Protein AF-A0A160TZS9-F1 (afdb_monomer)

Structure (mmCIF, N/CA/C/O backbone):
data_AF-A0A160TZS9-F1
#
_entry.id   AF-A0A160TZS9-F1
#
loop_
_atom_site.group_PDB
_atom_site.id
_atom_site.type_symbol
_atom_site.label_atom_id
_atom_site.label_alt_id
_atom_site.label_comp_id
_atom_site.label_asym_id
_atom_site.label_entity_id
_atom_site.label_seq_id
_atom_site.pdbx_PDB_ins_code
_atom_site.Cartn_x
_atom_site.Cartn_y
_atom_site.Cartn_z
_atom_site.occupancy
_atom_site.B_iso_or_equiv
_atom_site.auth_seq_id
_atom_site.auth_comp_id
_atom_site.auth_asym_id
_atom_site.auth_atom_id
_atom_site.pdbx_PDB_model_num
ATOM 1 N N . MET A 1 1 ? -88.302 44.003 9.207 1.00 36.09 1 MET A N 1
ATOM 2 C CA . MET A 1 1 ? -87.782 44.528 10.486 1.00 36.09 1 MET A CA 1
ATOM 3 C C . MET A 1 1 ? -87.014 43.386 11.126 1.00 36.09 1 MET A C 1
ATOM 5 O O . MET A 1 1 ? -87.435 42.251 10.967 1.00 36.09 1 MET A O 1
ATOM 9 N N . ILE A 1 2 ? -85.833 43.692 11.641 1.00 38.28 2 ILE A N 1
ATOM 10 C CA . ILE A 1 2 ? -84.688 42.802 11.880 1.00 38.28 2 ILE A CA 1
ATOM 11 C C . ILE A 1 2 ? -84.981 41.724 12.933 1.00 38.28 2 ILE A C 1
ATOM 13 O O . ILE A 1 2 ? -85.534 42.065 13.969 1.00 38.28 2 ILE A O 1
ATOM 17 N N . GLU A 1 3 ? -84.493 40.496 12.722 1.00 32.91 3 GLU A N 1
ATOM 18 C CA . GLU A 1 3 ? -83.822 39.747 13.794 1.00 32.91 3 GLU A CA 1
ATOM 19 C C . GLU A 1 3 ? -82.811 38.732 13.233 1.00 32.91 3 GLU A C 1
ATOM 21 O O . GLU A 1 3 ? -83.132 37.884 12.401 1.00 32.91 3 GLU A O 1
ATOM 26 N N . LEU A 1 4 ? -81.558 38.900 13.669 1.00 41.53 4 LEU A N 1
ATOM 27 C CA . LEU A 1 4 ? -80.448 37.963 13.540 1.00 41.53 4 LEU A CA 1
ATOM 28 C C . LEU A 1 4 ? -80.660 36.801 14.516 1.00 41.53 4 LEU A C 1
ATOM 30 O O . LEU A 1 4 ? -80.835 37.062 15.701 1.00 41.53 4 LEU A O 1
ATOM 34 N N . VAL A 1 5 ? -80.438 35.562 14.075 1.00 39.31 5 VAL A N 1
ATOM 35 C CA . VAL A 1 5 ? -79.895 34.502 14.941 1.00 39.31 5 VAL A CA 1
ATOM 36 C C . VAL A 1 5 ? -78.884 33.688 14.129 1.00 39.31 5 VAL A C 1
ATOM 38 O O . VAL A 1 5 ? -79.208 33.142 13.078 1.00 39.31 5 VAL A O 1
ATOM 41 N N . LEU A 1 6 ? -77.639 33.678 14.615 1.00 43.59 6 LEU A N 1
ATOM 42 C CA . LEU A 1 6 ? -76.520 32.863 14.142 1.00 43.59 6 LEU A CA 1
ATOM 43 C C . LEU A 1 6 ? -76.826 31.367 14.291 1.00 43.59 6 LEU A C 1
ATOM 45 O O . LEU A 1 6 ? -77.315 30.981 15.346 1.00 43.59 6 LEU A O 1
ATOM 49 N N . LEU A 1 7 ? -76.382 30.526 13.349 1.00 35.16 7 LEU A N 1
ATOM 50 C CA . LEU A 1 7 ? -75.798 29.224 13.694 1.00 35.16 7 LEU A CA 1
ATOM 51 C C . LEU A 1 7 ? -74.937 28.642 12.555 1.00 35.16 7 LEU A C 1
ATOM 53 O O . LEU A 1 7 ? -75.278 28.756 11.381 1.00 35.16 7 LEU A O 1
ATOM 57 N N . ASP A 1 8 ? -73.856 27.982 12.977 1.00 39.00 8 ASP A N 1
ATOM 58 C CA . ASP A 1 8 ? -73.033 26.995 12.266 1.00 39.00 8 ASP A CA 1
ATOM 59 C C . ASP A 1 8 ? -72.064 27.458 11.162 1.00 39.00 8 ASP A C 1
ATOM 61 O O . ASP A 1 8 ? -72.250 27.254 9.963 1.00 39.00 8 ASP A O 1
ATOM 65 N N . GLN A 1 9 ? -70.914 27.974 11.603 1.00 40.41 9 GLN A N 1
ATOM 66 C CA . GLN A 1 9 ? -69.647 27.745 10.905 1.00 40.41 9 GLN A CA 1
ATOM 67 C C . GLN A 1 9 ? -68.861 26.705 11.709 1.00 40.41 9 GLN A C 1
ATOM 69 O O . GLN A 1 9 ? -68.383 26.982 12.810 1.00 40.41 9 GLN A O 1
ATOM 74 N N . ALA A 1 10 ? -68.783 25.495 11.159 1.00 42.97 10 ALA A N 1
ATOM 75 C CA . ALA A 1 10 ? -68.009 24.389 11.695 1.00 42.97 10 ALA A CA 1
ATOM 76 C C . ALA A 1 10 ? -66.538 24.796 11.868 1.00 42.97 10 ALA A C 1
ATOM 78 O O . ALA A 1 10 ? -65.864 25.170 10.908 1.00 42.97 10 ALA A O 1
ATOM 79 N N . ILE A 1 11 ? -66.036 24.696 13.097 1.00 42.41 11 ILE A N 1
ATOM 80 C CA . ILE A 1 11 ? -64.602 24.749 13.378 1.00 42.41 11 ILE A CA 1
ATOM 81 C C . ILE A 1 11 ? -64.010 23.448 12.811 1.00 42.41 11 ILE A C 1
ATOM 83 O O . ILE A 1 11 ? -64.444 22.372 13.235 1.00 42.41 11 ILE A O 1
ATOM 87 N N . PRO A 1 12 ? -63.061 23.486 11.858 1.00 45.19 12 PRO A N 1
ATOM 88 C CA . PRO A 1 12 ? -62.395 22.273 11.410 1.00 45.19 12 PRO A CA 1
ATOM 89 C C . PRO A 1 12 ? -61.665 21.653 12.604 1.00 45.19 12 PRO A C 1
ATOM 91 O O . PRO A 1 12 ? -60.887 22.323 13.285 1.00 45.19 12 PRO A O 1
ATOM 94 N N . ALA A 1 13 ? -61.958 20.381 12.877 1.00 47.94 13 ALA A N 1
ATOM 95 C CA . ALA A 1 13 ? -61.278 19.614 13.908 1.00 47.94 13 ALA A CA 1
ATOM 96 C C . ALA A 1 13 ? -59.763 19.716 13.689 1.00 47.94 13 ALA A C 1
ATOM 98 O O . ALA A 1 13 ? -59.270 19.409 12.601 1.00 47.94 13 ALA A O 1
ATOM 99 N N . MET A 1 14 ? -59.030 20.165 14.711 1.00 39.19 14 MET A N 1
ATOM 100 C CA . MET A 1 14 ? -57.573 20.098 14.671 1.00 39.19 14 MET A CA 1
ATOM 101 C C . MET A 1 14 ? -57.164 18.635 14.451 1.00 39.19 14 MET A C 1
ATOM 103 O O . MET A 1 14 ? -57.751 17.754 15.090 1.00 39.19 14 MET A O 1
ATOM 107 N N . PRO A 1 15 ? -56.194 18.349 13.565 1.00 48.69 15 PRO A N 1
ATOM 108 C CA . PRO A 1 15 ? -55.685 16.995 13.423 1.00 48.69 15 PRO A CA 1
ATOM 109 C C . PRO A 1 15 ? -55.193 16.519 14.792 1.00 48.69 15 PRO A C 1
ATOM 111 O O . PRO A 1 15 ? -54.457 17.229 15.479 1.00 48.69 15 PRO A O 1
ATOM 114 N N . SER A 1 16 ? -55.654 15.336 15.205 1.00 44.31 16 SER A N 1
ATOM 115 C CA . SER A 1 16 ? -55.152 14.678 16.411 1.00 44.31 16 SER A CA 1
ATOM 116 C C . SER A 1 16 ? -53.624 14.594 16.319 1.00 44.31 16 SER A C 1
ATOM 118 O O . SER A 1 16 ? -53.123 14.289 15.231 1.00 44.31 16 SER A O 1
ATOM 120 N N . PRO A 1 17 ? -52.873 14.876 17.401 1.00 45.34 17 PRO A N 1
ATOM 121 C CA . PRO A 1 17 ? -51.427 14.735 17.372 1.00 45.34 17 PRO A CA 1
ATOM 122 C C . PRO A 1 17 ? -51.119 13.299 16.958 1.00 45.34 17 PRO A C 1
ATOM 124 O O . PRO A 1 17 ? -51.686 12.362 17.522 1.00 45.34 17 PRO A O 1
ATOM 127 N N . VAL A 1 18 ? -50.281 13.140 15.931 1.00 45.91 18 VAL A N 1
ATOM 128 C CA . VAL A 1 18 ? -49.762 11.838 15.515 1.00 45.91 18 VAL A CA 1
ATOM 129 C C . VAL A 1 18 ? -49.161 11.209 16.766 1.00 45.91 18 VAL A C 1
ATOM 131 O O . VAL A 1 18 ? -48.114 11.640 17.243 1.00 45.91 18 VAL A O 1
ATOM 134 N N . GLN A 1 19 ? -49.873 10.247 17.352 1.00 48.66 19 GLN A N 1
ATOM 135 C CA . GLN A 1 19 ? -49.327 9.370 18.372 1.00 48.66 19 GLN A CA 1
ATOM 136 C C . GLN A 1 19 ? -48.315 8.502 17.643 1.00 48.66 19 GLN A C 1
ATOM 138 O O . GLN A 1 19 ? -48.644 7.434 17.131 1.00 48.66 19 GLN A O 1
ATOM 143 N N . THR A 1 20 ? -47.096 9.013 17.509 1.00 56.66 20 THR A N 1
ATOM 144 C CA . THR A 1 20 ? -45.960 8.193 17.132 1.00 56.66 20 THR A CA 1
ATOM 145 C C . THR A 1 20 ? -45.845 7.139 18.222 1.00 56.66 20 THR A C 1
ATOM 147 O O . THR A 1 20 ? -45.479 7.447 19.354 1.00 56.66 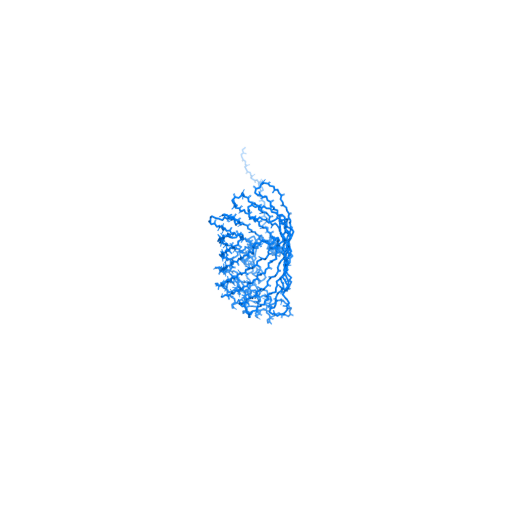20 THR A O 1
ATOM 150 N N . ASP A 1 21 ? -46.254 5.912 17.911 1.00 76.56 21 ASP A N 1
ATOM 151 C CA . ASP A 1 21 ? -46.074 4.779 18.808 1.00 76.56 21 ASP A CA 1
ATOM 152 C C . ASP A 1 21 ? -44.583 4.703 19.168 1.00 76.56 21 ASP A C 1
ATOM 154 O O . ASP A 1 21 ? -43.732 4.638 18.282 1.00 76.56 21 ASP A O 1
ATOM 158 N N . LEU A 1 22 ? -44.253 4.754 20.460 1.00 70.69 22 LEU A N 1
ATOM 159 C CA . LEU A 1 22 ? -42.866 4.743 20.935 1.00 70.69 22 LEU A CA 1
ATOM 160 C C . LEU A 1 22 ? -42.121 3.495 20.434 1.00 70.69 22 LEU A C 1
ATOM 162 O O . LEU A 1 22 ? -40.944 3.575 20.091 1.00 70.69 22 LEU A O 1
ATOM 166 N N . ARG A 1 23 ? -42.819 2.357 20.287 1.00 70.00 23 ARG A N 1
ATOM 167 C CA . ARG A 1 23 ? -42.238 1.149 19.676 1.00 70.00 23 ARG A CA 1
ATOM 168 C C . ARG A 1 23 ? -41.936 1.342 18.192 1.00 70.00 23 ARG A C 1
ATOM 170 O O . ARG A 1 23 ? -40.907 0.876 17.709 1.00 70.00 23 ARG A O 1
ATOM 177 N N . SER A 1 24 ? -42.810 2.050 17.480 1.00 83.06 24 SER A N 1
ATOM 178 C CA . SER A 1 24 ? -42.594 2.424 16.080 1.00 83.06 24 SER A CA 1
ATOM 179 C C . SER A 1 24 ? -41.421 3.396 15.934 1.00 83.06 24 SER A C 1
ATOM 181 O O . SER A 1 24 ? -40.660 3.278 14.978 1.00 83.06 24 SER A O 1
ATOM 183 N N . LEU A 1 25 ? -41.245 4.333 16.870 1.00 91.12 25 LEU A N 1
ATOM 184 C CA . LEU A 1 25 ? -40.141 5.295 16.837 1.00 91.12 25 LEU A CA 1
ATOM 185 C C . LEU A 1 25 ? -38.786 4.624 17.099 1.00 91.12 25 LEU A C 1
ATOM 187 O O . LEU A 1 25 ? -37.824 4.913 16.394 1.00 91.12 25 LEU A O 1
ATOM 191 N N . TYR A 1 26 ? -38.722 3.679 18.042 1.00 93.81 26 TYR A N 1
ATOM 192 C CA . TYR A 1 26 ? -37.507 2.897 18.295 1.00 93.81 26 TYR A CA 1
ATOM 193 C C . TYR A 1 26 ? -37.077 2.099 17.060 1.00 93.81 26 TYR A C 1
ATOM 195 O O . TYR A 1 26 ? -35.921 2.167 16.645 1.00 93.81 26 TYR A O 1
ATOM 203 N N . ALA A 1 27 ? -38.016 1.392 16.419 1.00 93.94 27 ALA A N 1
ATOM 204 C CA . ALA A 1 27 ? -37.728 0.631 15.205 1.00 93.94 27 ALA A CA 1
ATOM 205 C C . ALA A 1 27 ? -37.213 1.528 14.062 1.00 93.94 27 ALA A C 1
ATOM 207 O O . ALA A 1 27 ? -36.235 1.175 13.404 1.00 93.94 27 ALA A O 1
ATOM 208 N N . GLN A 1 28 ? -37.820 2.705 13.870 1.00 93.38 28 GLN A N 1
ATOM 209 C CA . GLN A 1 28 ? -37.373 3.691 12.877 1.00 93.38 28 GLN A CA 1
ATOM 210 C C . GLN A 1 28 ? -35.978 4.244 13.193 1.00 93.38 28 GLN A C 1
ATOM 212 O O . GLN A 1 28 ? -35.153 4.353 12.288 1.00 93.38 28 GLN A O 1
ATOM 217 N N . GLY A 1 29 ? -35.680 4.534 14.465 1.00 96.00 29 GLY A N 1
ATOM 218 C CA . GLY A 1 29 ? -34.352 4.985 14.891 1.00 96.00 29 GLY A CA 1
ATOM 219 C C . GLY A 1 29 ? -33.274 3.940 14.606 1.00 96.00 29 GLY A C 1
ATOM 220 O O . GLY A 1 29 ? -32.208 4.255 14.073 1.00 96.00 29 GLY A O 1
ATOM 221 N N . VAL A 1 30 ? -33.572 2.668 14.881 1.00 94.75 30 VAL A N 1
ATOM 222 C CA . VAL A 1 30 ? -32.676 1.548 14.564 1.00 94.75 30 VAL A CA 1
ATOM 223 C C . VAL A 1 30 ? -32.471 1.419 13.051 1.00 94.75 30 VAL A C 1
ATOM 225 O O . VAL A 1 30 ? -31.331 1.293 12.599 1.00 94.75 30 VAL A O 1
ATOM 228 N N . GLU A 1 31 ? -33.536 1.504 12.252 1.00 93.81 31 GLU A N 1
ATOM 229 C CA . GLU A 1 31 ? -33.454 1.464 10.788 1.00 93.81 31 GLU A CA 1
ATOM 230 C C . GLU A 1 31 ? -32.620 2.625 10.225 1.00 93.81 31 GLU A C 1
ATOM 232 O O . GLU A 1 31 ? -31.725 2.409 9.405 1.00 93.81 31 GLU A O 1
ATOM 237 N N . ALA A 1 32 ? -32.857 3.850 10.699 1.00 94.25 32 ALA A N 1
ATOM 238 C CA . ALA A 1 32 ? -32.097 5.031 10.306 1.00 94.25 32 ALA A CA 1
ATOM 239 C C . ALA A 1 32 ? -30.606 4.888 10.653 1.00 94.25 32 ALA A C 1
ATOM 241 O O . ALA A 1 32 ? -29.751 5.186 9.812 1.00 94.25 32 ALA A O 1
ATOM 242 N N . ARG A 1 33 ? -30.284 4.341 11.836 1.00 95.94 33 ARG A N 1
ATOM 243 C CA . ARG A 1 33 ? -28.904 4.046 12.250 1.00 95.94 33 ARG A CA 1
ATOM 244 C C . ARG A 1 33 ? -28.242 3.042 11.308 1.00 95.94 33 ARG A C 1
ATOM 246 O O . ARG A 1 33 ? -27.115 3.274 10.874 1.00 95.94 33 ARG A O 1
ATOM 253 N N . PHE A 1 34 ? -28.921 1.947 10.964 1.00 91.12 34 PHE A N 1
ATOM 254 C CA . PHE A 1 34 ? -28.388 0.954 10.022 1.00 91.12 34 PHE A CA 1
ATOM 255 C C . PHE A 1 34 ? -28.254 1.490 8.594 1.00 91.12 34 PHE A C 1
ATOM 257 O O . PHE A 1 34 ? -27.350 1.079 7.871 1.00 91.12 34 PHE A O 1
ATOM 264 N N . ALA A 1 35 ? -29.093 2.447 8.205 1.00 90.00 35 ALA A N 1
ATOM 265 C CA . ALA A 1 35 ? -28.996 3.137 6.925 1.00 90.00 35 ALA A CA 1
ATOM 266 C C . ALA A 1 35 ? -27.955 4.278 6.903 1.00 90.00 35 ALA A C 1
ATOM 268 O O . ALA A 1 35 ? -27.862 4.996 5.907 1.00 90.00 35 ALA A O 1
ATOM 269 N N . GLY A 1 36 ? -27.187 4.471 7.983 1.00 88.94 36 GLY A N 1
ATOM 270 C CA . GLY A 1 36 ? -26.135 5.488 8.079 1.00 88.94 36 GLY A CA 1
ATOM 271 C C . GLY A 1 36 ? -26.637 6.920 8.285 1.00 88.94 36 GLY A C 1
ATOM 272 O O . GLY A 1 36 ? -25.850 7.863 8.214 1.00 88.94 36 GLY A O 1
ATOM 273 N N . ARG A 1 37 ? -27.935 7.111 8.547 1.00 94.62 37 ARG A N 1
ATOM 274 C CA . ARG A 1 37 ? -28.541 8.419 8.836 1.00 94.62 37 ARG A CA 1
ATOM 275 C C . ARG A 1 37 ? -28.441 8.712 10.333 1.00 94.62 37 ARG A C 1
ATOM 277 O O . ARG A 1 37 ? -29.433 8.697 11.054 1.00 94.62 37 ARG A O 1
ATOM 284 N N . PHE A 1 38 ? -27.213 8.913 10.808 1.00 93.31 38 PHE A N 1
ATOM 285 C CA . PHE A 1 38 ? -26.912 8.942 12.243 1.00 93.31 38 PHE A CA 1
ATOM 286 C C . PHE A 1 38 ? -27.513 10.140 12.987 1.00 93.31 38 PHE A C 1
ATOM 288 O O . PHE A 1 38 ? -27.986 9.952 14.101 1.00 93.31 38 PHE A O 1
ATOM 295 N N . ASP A 1 39 ? -27.553 11.333 12.386 1.00 96.94 39 ASP A N 1
ATOM 296 C CA . ASP A 1 39 ? -28.190 12.507 13.009 1.00 96.94 39 ASP A CA 1
ATOM 297 C C . ASP A 1 39 ? -29.709 12.326 13.171 1.00 96.94 39 ASP A C 1
ATOM 299 O O . ASP A 1 39 ? -30.273 12.654 14.212 1.00 96.94 39 ASP A O 1
ATOM 303 N N . GLU A 1 40 ? -30.374 11.754 12.160 1.00 95.00 40 GLU A N 1
ATOM 304 C CA . GLU A 1 40 ? -31.809 11.444 12.210 1.00 95.00 40 GLU A CA 1
ATOM 305 C C . GLU A 1 40 ? -32.101 10.395 13.290 1.00 95.00 40 GLU A C 1
ATOM 307 O O . GLU A 1 40 ? -32.980 10.590 14.128 1.00 95.00 40 GLU A O 1
ATOM 312 N N . ALA A 1 41 ? -31.325 9.308 13.298 1.00 96.62 41 ALA A N 1
ATOM 313 C CA . ALA A 1 41 ? -31.448 8.249 14.290 1.00 96.62 41 ALA A CA 1
ATOM 314 C C . ALA A 1 41 ? -31.227 8.775 15.715 1.00 96.62 41 ALA A C 1
ATOM 316 O O . ALA A 1 41 ? -31.999 8.450 16.615 1.00 96.62 41 ALA A O 1
ATOM 317 N N . LEU A 1 42 ? -30.210 9.620 15.914 1.00 97.56 42 LEU A N 1
ATOM 318 C CA . LEU A 1 42 ? -29.924 10.231 17.207 1.00 97.56 42 LEU A CA 1
ATOM 319 C C . LEU A 1 42 ? -31.115 11.055 17.708 1.00 97.56 42 LEU A C 1
ATOM 321 O O . LEU A 1 42 ? -31.549 10.840 18.836 1.00 97.56 42 LEU A O 1
ATOM 325 N N . GLY A 1 43 ? -31.709 11.902 16.860 1.00 96.25 43 GLY A N 1
ATOM 326 C CA . GLY A 1 43 ? -32.893 12.683 17.233 1.00 96.25 43 GLY A CA 1
ATOM 327 C C . GLY A 1 43 ? -34.102 11.816 17.616 1.00 96.25 43 GLY A C 1
ATOM 328 O O . GLY A 1 43 ? -34.868 12.172 18.513 1.00 96.25 43 GLY A O 1
ATOM 329 N N . MET A 1 44 ? -34.265 10.646 16.987 1.00 96.62 44 MET A N 1
ATOM 330 C CA . MET A 1 44 ? -35.310 9.683 17.361 1.00 96.62 44 MET A CA 1
ATOM 331 C C . MET A 1 44 ? -35.046 9.052 18.736 1.00 96.62 44 MET A C 1
ATOM 333 O O . MET A 1 44 ? -35.969 8.967 19.549 1.00 96.62 44 MET A O 1
ATOM 337 N N . PHE A 1 45 ? -33.805 8.646 19.026 1.00 97.06 45 PHE A N 1
ATOM 338 C CA . PHE A 1 45 ? -33.445 8.098 20.339 1.00 97.06 45 PHE A CA 1
ATOM 339 C C . PHE A 1 45 ? -33.507 9.156 21.450 1.00 97.06 45 PHE A C 1
ATOM 341 O O . PHE A 1 45 ? -33.985 8.857 22.540 1.00 97.06 45 PHE A O 1
ATOM 348 N N . GLU A 1 46 ? -33.130 10.406 21.176 1.00 96.44 46 GLU A N 1
ATOM 349 C CA . GLU A 1 46 ? -33.293 11.526 22.114 1.00 96.44 46 GLU A CA 1
ATOM 350 C C . GLU A 1 46 ? -34.773 11.773 22.455 1.00 96.44 46 GLU A C 1
ATOM 352 O O . GLU A 1 46 ? -35.118 11.978 23.620 1.00 96.44 46 GLU A O 1
ATOM 357 N N . ALA A 1 47 ? -35.677 11.686 21.471 1.00 94.56 47 ALA A N 1
ATOM 358 C CA . ALA A 1 47 ? -37.118 11.805 21.706 1.00 94.56 47 ALA A CA 1
ATOM 359 C C . ALA A 1 47 ? -37.683 10.654 22.565 1.00 94.56 47 ALA A C 1
ATOM 361 O O . ALA A 1 47 ? -38.569 10.870 23.400 1.00 94.56 47 ALA A O 1
ATOM 362 N N . LEU A 1 48 ? -37.155 9.436 22.397 1.00 94.38 48 LEU A N 1
ATOM 363 C CA . LEU A 1 48 ? -37.497 8.292 23.248 1.00 94.38 48 LEU A CA 1
ATOM 364 C C . LEU A 1 48 ? -37.007 8.498 24.682 1.00 94.38 48 LEU A C 1
ATOM 366 O O . LEU A 1 48 ? -37.793 8.345 25.617 1.00 94.38 48 LEU A O 1
ATOM 370 N N . LEU A 1 49 ? -35.758 8.935 24.854 1.00 94.94 49 LEU A N 1
ATOM 371 C CA . LEU A 1 49 ? -35.161 9.215 26.162 1.00 94.94 49 LEU A CA 1
ATOM 372 C C . LEU A 1 49 ? -35.836 10.391 26.881 1.00 94.94 49 LEU A C 1
ATOM 374 O O . LEU A 1 49 ? -35.917 10.394 28.106 1.00 94.94 49 LEU A O 1
ATOM 378 N N . ALA A 1 50 ? -36.396 11.359 26.150 1.00 94.06 50 ALA A N 1
ATOM 379 C CA . ALA A 1 50 ? -37.215 12.420 26.738 1.00 94.06 50 ALA A CA 1
ATOM 380 C C . ALA A 1 50 ? -38.522 11.889 27.357 1.00 94.06 50 ALA A C 1
ATOM 382 O O . ALA A 1 50 ? -39.061 12.496 28.283 1.00 94.06 50 ALA A O 1
ATOM 383 N N . THR A 1 51 ? -39.032 10.760 26.854 1.00 92.94 51 THR A N 1
ATOM 384 C CA . THR A 1 51 ? -40.254 10.118 27.361 1.00 92.94 51 THR A CA 1
ATOM 385 C C . THR A 1 51 ? -39.946 9.081 28.440 1.00 92.94 51 THR A C 1
ATOM 387 O O . THR A 1 51 ? -40.667 8.992 29.432 1.00 92.94 51 THR A O 1
ATOM 390 N N . ASN A 1 52 ? -38.873 8.308 28.261 1.00 90.12 52 ASN A N 1
ATOM 391 C CA . ASN A 1 52 ? -38.369 7.351 29.237 1.00 90.12 52 ASN A CA 1
ATOM 392 C C . ASN A 1 52 ? -36.843 7.487 29.384 1.00 90.12 52 ASN A C 1
ATOM 394 O O . ASN A 1 52 ? -36.100 6.830 28.652 1.00 90.12 52 ASN A O 1
ATOM 398 N N . PRO A 1 53 ? -36.365 8.302 30.340 1.00 92.69 53 PRO A N 1
ATOM 399 C CA . PRO A 1 53 ? -34.935 8.496 30.551 1.00 92.69 53 PRO A CA 1
ATOM 400 C C . PRO A 1 53 ? -34.196 7.215 30.948 1.00 92.69 53 PRO A C 1
ATOM 402 O O . PRO A 1 53 ? -33.019 7.081 30.662 1.00 92.69 53 PRO A O 1
ATOM 405 N N . GLU A 1 54 ? -34.843 6.234 31.567 1.00 90.50 54 GLU A N 1
ATOM 406 C CA . GLU A 1 54 ? -34.150 5.032 32.058 1.00 90.50 54 GLU A CA 1
ATOM 407 C C . GLU A 1 54 ? -34.071 3.909 31.000 1.00 90.50 54 GLU A C 1
ATOM 409 O O . GLU A 1 54 ? -33.731 2.772 31.319 1.00 90.50 54 GLU A O 1
ATOM 414 N N . ASP A 1 55 ? -34.418 4.192 29.737 1.00 94.12 55 ASP A N 1
ATOM 415 C CA . ASP A 1 55 ? -34.350 3.212 28.648 1.00 94.12 55 ASP A CA 1
ATOM 416 C C . ASP A 1 55 ? -32.906 2.988 28.165 1.00 94.12 55 ASP A C 1
ATOM 418 O O . ASP A 1 55 ? -32.389 3.703 27.298 1.00 94.12 55 ASP A O 1
ATOM 422 N N . VAL A 1 56 ? -32.268 1.959 28.722 1.00 95.56 56 VAL A N 1
ATOM 423 C CA . VAL A 1 56 ? -30.886 1.565 28.411 1.00 95.56 56 VAL A CA 1
ATOM 424 C C . VAL A 1 56 ? -30.670 1.191 26.940 1.00 95.56 56 VAL A C 1
ATOM 426 O O . VAL A 1 56 ? -29.602 1.483 26.400 1.00 95.56 56 VAL A O 1
ATOM 429 N N . ASP A 1 57 ? -31.670 0.625 26.255 1.00 94.81 57 ASP A N 1
ATOM 430 C CA . ASP A 1 57 ? -31.546 0.219 24.849 1.00 94.81 57 ASP A CA 1
ATOM 431 C C . ASP A 1 57 ? -31.530 1.450 23.932 1.00 94.81 57 ASP A C 1
ATOM 433 O O . ASP A 1 57 ? -30.681 1.576 23.039 1.00 94.81 57 ASP A O 1
ATOM 437 N N . SER A 1 58 ? -32.441 2.401 24.168 1.00 95.81 58 SER A N 1
ATOM 438 C CA . SER A 1 58 ? -32.454 3.682 23.449 1.00 95.81 58 SER A CA 1
ATOM 439 C C . SER A 1 58 ? -31.166 4.468 23.697 1.00 95.81 58 SER A C 1
ATOM 441 O O . SER A 1 58 ? -30.601 5.044 22.764 1.00 95.81 58 SER A O 1
ATOM 443 N N . ARG A 1 59 ? -30.650 4.430 24.929 1.00 97.50 59 ARG A N 1
ATOM 444 C CA . ARG A 1 59 ? -29.412 5.111 25.315 1.00 97.50 59 ARG A CA 1
ATOM 445 C C . ARG A 1 59 ? -28.166 4.504 24.670 1.00 97.50 59 ARG A C 1
ATOM 447 O O . ARG A 1 59 ? -27.353 5.242 24.111 1.00 97.50 59 ARG A O 1
ATOM 454 N N . LEU A 1 60 ? -28.050 3.171 24.642 1.00 97.25 60 LEU A N 1
ATOM 455 C CA . LEU A 1 60 ? -26.994 2.485 23.890 1.00 97.25 60 LEU A CA 1
ATOM 456 C C . LEU A 1 60 ? -27.038 2.898 22.413 1.00 97.25 60 LEU A C 1
ATOM 458 O O . LEU A 1 60 ? -26.013 3.254 21.831 1.00 97.25 60 LEU A O 1
ATOM 462 N N . ASN A 1 61 ? -28.216 2.862 21.786 1.00 97.06 61 ASN A N 1
ATOM 463 C CA . ASN A 1 61 ? -28.334 3.202 20.371 1.00 97.06 61 ASN A CA 1
ATOM 464 C C . ASN A 1 61 ? -28.012 4.681 20.082 1.00 97.06 61 ASN A C 1
ATOM 466 O O . ASN A 1 61 ? -27.377 4.959 19.058 1.00 97.06 61 ASN A O 1
ATOM 470 N N . ALA A 1 62 ? -28.371 5.609 20.977 1.00 97.62 62 ALA A N 1
ATOM 471 C CA . ALA A 1 62 ? -27.950 7.009 20.903 1.00 97.62 62 ALA A CA 1
ATOM 472 C C . ALA A 1 62 ? -26.418 7.128 20.949 1.00 97.62 62 ALA A C 1
ATOM 474 O O . ALA A 1 62 ? -25.817 7.743 20.064 1.00 97.62 62 ALA A O 1
ATOM 475 N N . ALA A 1 63 ? -25.764 6.445 21.895 1.00 97.62 63 ALA A N 1
ATOM 476 C CA . ALA A 1 63 ? -24.308 6.418 21.987 1.00 97.62 63 ALA A CA 1
ATOM 477 C C . ALA A 1 63 ? -23.642 5.838 20.728 1.00 97.62 63 ALA A C 1
ATOM 479 O O . ALA A 1 63 ? -22.643 6.369 20.243 1.00 97.62 63 ALA A O 1
ATOM 480 N N . LEU A 1 64 ? -24.206 4.780 20.136 1.00 96.06 64 LEU A N 1
ATOM 481 C CA . LEU A 1 64 ? -23.705 4.221 18.877 1.00 96.06 64 LEU A CA 1
ATOM 482 C C . LEU A 1 64 ? -23.797 5.222 17.713 1.00 96.06 64 LEU A C 1
ATOM 484 O O . LEU A 1 64 ? -22.887 5.243 16.879 1.00 96.06 64 LEU A O 1
ATOM 488 N N . CYS A 1 65 ? -24.846 6.052 17.666 1.00 96.38 65 CYS A N 1
ATOM 489 C CA . CYS A 1 65 ? -24.962 7.147 16.696 1.00 96.38 65 CYS A CA 1
ATOM 490 C C . CYS A 1 65 ? -23.915 8.237 16.962 1.00 96.38 65 CYS A C 1
ATOM 492 O O . CYS A 1 65 ? -23.220 8.648 16.036 1.00 96.38 65 CYS A O 1
ATOM 494 N N . LEU A 1 66 ? -23.731 8.642 18.222 1.00 97.44 66 LEU A N 1
ATOM 495 C CA . LEU A 1 66 ? -22.721 9.628 18.626 1.00 97.44 66 LEU A CA 1
ATOM 496 C C . LEU A 1 66 ? -21.295 9.184 18.260 1.00 97.44 66 LEU A C 1
ATOM 498 O O . LEU A 1 66 ? -20.509 9.990 17.765 1.00 97.44 66 LEU A O 1
ATOM 502 N N . ILE A 1 67 ? -20.974 7.892 18.404 1.00 93.56 67 ILE A N 1
ATOM 503 C CA . ILE A 1 67 ? -19.688 7.334 17.954 1.00 93.56 67 ILE A CA 1
ATOM 504 C C . ILE A 1 67 ? -19.511 7.491 16.441 1.00 93.56 67 ILE A C 1
ATOM 506 O O . ILE A 1 67 ? -18.431 7.871 15.988 1.00 93.56 67 ILE A O 1
ATOM 510 N N . ALA A 1 68 ? -20.550 7.194 15.656 1.00 91.38 68 ALA A N 1
ATOM 511 C CA . ALA A 1 68 ? -20.504 7.320 14.200 1.00 91.38 68 ALA A CA 1
ATOM 512 C C . ALA A 1 68 ? -20.365 8.783 13.737 1.00 91.38 68 ALA A C 1
ATOM 514 O O . ALA A 1 68 ? -19.773 9.040 12.692 1.00 91.38 68 ALA A O 1
ATOM 515 N N . LEU A 1 69 ? -20.857 9.725 14.544 1.00 92.69 69 LEU A N 1
ATOM 516 C CA . LEU A 1 69 ? -20.725 11.171 14.351 1.00 92.69 69 LEU A CA 1
ATOM 517 C C . LEU A 1 69 ? -19.415 11.753 14.924 1.00 92.69 69 LEU A C 1
ATOM 519 O O . LEU A 1 69 ? -19.242 12.967 14.925 1.00 92.69 69 LEU A O 1
ATOM 523 N N . GLU A 1 70 ? -18.502 10.915 15.434 1.00 91.12 70 GLU A N 1
ATOM 524 C CA . GLU A 1 70 ? -17.254 11.314 16.113 1.00 91.12 70 GLU A CA 1
ATOM 525 C C . GLU A 1 70 ? -17.455 12.231 17.347 1.00 91.12 70 GLU A C 1
ATOM 527 O O . GLU A 1 70 ? -16.516 12.867 17.827 1.00 91.12 70 GLU A O 1
ATOM 532 N N . ARG A 1 71 ? -18.659 12.243 17.935 1.00 94.88 71 ARG A N 1
ATOM 533 C CA . ARG A 1 71 ? -19.001 12.948 19.187 1.00 94.88 71 ARG A CA 1
ATOM 534 C C . ARG A 1 71 ? -18.661 12.074 20.400 1.00 94.88 71 ARG A C 1
ATOM 536 O O . ARG A 1 71 ? -19.531 11.595 21.124 1.00 94.88 71 ARG A O 1
ATOM 543 N N . LEU A 1 72 ? -17.366 11.802 20.573 1.00 89.88 72 LEU A N 1
ATOM 544 C CA . LEU A 1 72 ? -16.868 10.736 21.455 1.00 89.88 72 LEU A CA 1
ATOM 545 C C . LEU A 1 72 ? -17.097 10.979 22.952 1.00 89.88 72 LEU A C 1
ATOM 547 O O . LEU A 1 72 ? -17.358 10.020 23.671 1.00 89.88 72 LEU A O 1
ATOM 551 N N . ASP A 1 73 ? -17.007 12.225 23.420 1.00 93.88 73 ASP A N 1
ATOM 552 C CA . ASP A 1 73 ? -17.204 12.546 24.843 1.00 93.88 73 ASP A CA 1
ATOM 553 C C . ASP A 1 73 ? -18.670 12.376 25.268 1.00 93.88 73 ASP A C 1
ATOM 555 O O . ASP A 1 73 ? -18.960 11.879 26.353 1.00 93.88 73 ASP A O 1
ATOM 559 N N . GLU A 1 74 ? -19.603 12.724 24.383 1.00 95.88 74 GLU A N 1
ATOM 560 C CA . GLU A 1 74 ? -21.035 12.523 24.616 1.00 95.88 74 GLU A CA 1
ATOM 561 C C . GLU A 1 74 ? -21.389 11.035 24.568 1.00 95.88 74 GLU A C 1
ATOM 563 O O . GLU A 1 74 ? -22.087 10.538 25.448 1.00 95.88 74 GLU A O 1
ATOM 568 N N . ALA A 1 75 ? -20.845 10.299 23.591 1.00 97.06 75 ALA A N 1
ATOM 569 C CA . ALA A 1 75 ? -21.027 8.852 23.517 1.00 97.06 75 ALA A CA 1
ATOM 570 C C . ALA A 1 75 ? -20.543 8.139 24.787 1.00 97.06 75 ALA A C 1
ATOM 572 O O . ALA A 1 75 ? -21.200 7.219 25.263 1.00 97.06 75 ALA A O 1
ATOM 573 N N . GLU A 1 76 ? -19.395 8.554 25.325 1.00 96.44 76 GLU A N 1
ATOM 574 C CA . GLU A 1 76 ? -18.858 8.021 26.574 1.00 96.44 76 GLU A CA 1
ATOM 575 C C . GLU A 1 76 ? -19.814 8.241 27.748 1.00 96.44 76 GLU A C 1
ATOM 577 O O . GLU A 1 76 ? -20.154 7.278 28.431 1.00 96.44 76 GLU A O 1
ATOM 582 N N . SER A 1 77 ? -20.306 9.470 27.928 1.00 96.50 77 SER A N 1
ATOM 583 C CA . SER A 1 77 ? -21.249 9.799 29.002 1.00 96.50 77 SER A CA 1
ATOM 584 C C . SER A 1 77 ? -22.528 8.957 28.934 1.00 96.50 77 SER A C 1
ATOM 586 O O . SER A 1 77 ? -23.031 8.514 29.968 1.00 96.50 77 SER A O 1
ATOM 588 N N . GLU A 1 78 ? -23.063 8.725 27.734 1.00 96.44 78 GLU A N 1
ATOM 589 C CA . GLU A 1 78 ? -24.264 7.904 27.552 1.00 96.44 78 GLU A CA 1
ATOM 590 C C . GLU A 1 78 ? -24.010 6.430 27.897 1.00 96.44 78 GLU A C 1
ATOM 592 O O . GLU A 1 78 ? -24.835 5.788 28.549 1.00 96.44 78 GLU A O 1
ATOM 597 N N . LEU A 1 79 ? -22.848 5.889 27.525 1.00 97.19 79 LEU A N 1
ATOM 598 C CA . LEU A 1 79 ? -22.488 4.499 27.818 1.00 97.19 79 LEU A CA 1
ATOM 599 C C . LEU A 1 79 ? -22.159 4.265 29.294 1.00 97.19 79 LEU A C 1
ATOM 601 O O . LEU A 1 79 ? -22.519 3.220 29.836 1.00 97.19 79 LEU A O 1
ATOM 605 N N . GLU A 1 80 ? -21.514 5.223 29.961 1.00 96.38 80 GLU A N 1
ATOM 606 C CA . GLU A 1 80 ? -21.299 5.173 31.411 1.00 96.38 80 GLU A CA 1
ATOM 607 C C . GLU A 1 80 ? -22.638 5.119 32.159 1.00 96.38 80 GLU A C 1
ATOM 609 O O . GLU A 1 80 ? -22.781 4.388 33.140 1.00 96.38 80 GLU A O 1
ATOM 614 N N . HIS A 1 81 ? -23.653 5.832 31.666 1.00 95.50 81 HIS A N 1
ATOM 615 C CA . HIS A 1 81 ? -24.997 5.764 32.225 1.00 95.50 81 HIS A CA 1
ATOM 616 C C . HIS A 1 81 ? -25.643 4.385 32.023 1.00 95.50 81 HIS A C 1
ATOM 618 O O . HIS A 1 81 ? -26.184 3.830 32.980 1.00 95.50 81 HIS A O 1
ATOM 624 N N . VAL A 1 82 ? -25.519 3.798 30.823 1.00 97.06 82 VAL A N 1
ATOM 625 C CA . VAL A 1 82 ? -25.997 2.429 30.551 1.00 97.06 82 VAL A CA 1
ATOM 626 C C . VAL A 1 82 ? -25.355 1.426 31.510 1.00 97.06 82 VAL A C 1
ATOM 628 O O . VAL A 1 82 ? -26.069 0.631 32.107 1.00 97.06 82 VAL A O 1
ATOM 631 N N . ILE A 1 83 ? -24.038 1.495 31.726 1.00 95.81 83 ILE A N 1
ATOM 632 C CA . ILE A 1 83 ? -23.327 0.587 32.644 1.00 95.81 83 ILE A CA 1
ATOM 633 C C . ILE A 1 83 ? -23.763 0.777 34.100 1.00 95.81 83 ILE A C 1
ATOM 635 O O . ILE A 1 83 ? -23.884 -0.197 34.839 1.00 95.81 83 ILE A O 1
ATOM 639 N N . ASN A 1 84 ? -24.025 2.014 34.525 1.00 95.94 84 ASN A N 1
ATOM 640 C CA . ASN A 1 84 ? -24.502 2.281 35.883 1.00 95.94 84 ASN A CA 1
ATOM 641 C C . ASN A 1 84 ? -25.902 1.698 36.139 1.00 95.94 84 ASN A C 1
ATOM 643 O O . ASN A 1 84 ? -26.192 1.285 37.262 1.00 95.94 84 ASN A O 1
ATOM 647 N N . GLN A 1 85 ? -26.765 1.667 35.120 1.00 95.69 85 GLN A N 1
ATOM 648 C CA . GLN A 1 85 ? -28.123 1.117 35.211 1.00 95.69 85 GLN A CA 1
ATOM 649 C C . GLN A 1 85 ? -28.172 -0.398 34.979 1.00 95.69 85 GLN A C 1
ATOM 651 O O . GLN A 1 85 ? -28.920 -1.099 35.659 1.00 95.69 85 GLN A O 1
ATOM 656 N N . ALA A 1 86 ? -27.371 -0.898 34.040 1.00 93.69 86 ALA A N 1
ATOM 657 C CA . ALA A 1 86 ? -27.299 -2.297 33.633 1.00 93.69 86 ALA A CA 1
ATOM 658 C C . ALA A 1 86 ? -25.826 -2.763 33.571 1.00 93.69 86 ALA A C 1
ATOM 660 O O . ALA A 1 86 ? -25.220 -2.793 32.495 1.00 93.69 86 ALA A O 1
ATOM 661 N N . PRO A 1 87 ? -25.224 -3.135 34.720 1.00 94.25 87 PRO A N 1
ATOM 662 C CA . PRO A 1 87 ? -23.805 -3.503 34.802 1.00 94.25 87 PRO A CA 1
ATOM 663 C C . PRO A 1 87 ? -23.423 -4.787 34.054 1.00 94.25 87 PRO A C 1
ATOM 665 O O . PRO A 1 87 ? -22.243 -5.075 33.894 1.00 94.25 87 PRO A O 1
ATOM 668 N N . ASP A 1 88 ? -24.396 -5.587 33.626 1.00 91.19 88 ASP A N 1
ATOM 669 C CA . ASP A 1 88 ? -24.217 -6.816 32.849 1.00 91.19 88 ASP A CA 1
ATOM 670 C C . ASP A 1 88 ? -24.406 -6.607 31.334 1.00 91.19 88 ASP A C 1
ATOM 672 O O . ASP A 1 88 ? -24.319 -7.555 30.552 1.00 91.19 88 ASP A O 1
ATOM 676 N N . TYR A 1 89 ? -24.622 -5.365 30.890 1.00 92.00 89 TYR A N 1
ATOM 677 C CA . TYR A 1 89 ? -24.897 -5.040 29.495 1.00 92.00 89 TYR A CA 1
ATOM 678 C C . TYR A 1 89 ? -23.609 -4.977 28.650 1.00 92.00 89 TYR A C 1
ATOM 680 O O . TYR A 1 89 ? -23.030 -3.915 28.405 1.00 92.00 89 TYR A O 1
ATOM 688 N N . VAL A 1 90 ? -23.146 -6.148 28.198 1.00 91.19 90 VAL A N 1
ATOM 689 C CA . VAL A 1 90 ? -21.864 -6.372 27.489 1.00 91.19 90 VAL A CA 1
ATOM 690 C C . VAL A 1 90 ? -21.638 -5.431 26.293 1.00 91.19 90 VAL A C 1
ATOM 692 O O . VAL A 1 90 ? -20.510 -4.979 26.054 1.00 91.19 90 VAL A O 1
ATOM 695 N N . ASP A 1 91 ? -22.694 -5.088 25.553 1.00 90.06 91 ASP A N 1
ATOM 696 C CA . ASP A 1 91 ? -22.602 -4.207 24.383 1.00 90.06 91 ASP A CA 1
ATOM 697 C C . ASP A 1 91 ? -22.138 -2.790 24.749 1.00 90.06 91 ASP A C 1
ATOM 699 O O . ASP A 1 91 ? -21.408 -2.164 23.973 1.00 90.06 91 ASP A O 1
ATOM 703 N N . ALA A 1 92 ? -22.474 -2.297 25.948 1.00 93.88 92 ALA A N 1
ATOM 704 C CA . ALA A 1 92 ? -22.021 -0.989 26.415 1.00 93.88 92 ALA A CA 1
ATOM 705 C C . ALA A 1 92 ? -20.514 -0.977 26.713 1.00 93.88 92 ALA A C 1
ATOM 707 O O . ALA A 1 92 ? -19.816 -0.047 26.306 1.00 93.88 92 ALA A O 1
ATOM 708 N N . TYR A 1 93 ? -19.987 -2.038 27.332 1.00 94.31 93 TYR A N 1
ATOM 709 C CA . TYR A 1 93 ? -18.546 -2.205 27.554 1.00 94.31 93 TYR A CA 1
ATOM 710 C C . TYR A 1 93 ? -17.781 -2.299 26.229 1.00 94.31 93 TYR A C 1
ATOM 712 O O . TYR A 1 93 ? -16.765 -1.629 26.037 1.00 94.31 93 TYR A O 1
ATOM 720 N N . THR A 1 94 ? -18.309 -3.056 25.266 1.00 91.94 94 THR A N 1
ATOM 721 C CA . THR A 1 94 ? -17.718 -3.170 23.923 1.00 91.94 94 THR A CA 1
ATOM 722 C C . THR A 1 94 ? -17.735 -1.823 23.185 1.00 91.94 94 THR A C 1
ATOM 724 O O . THR A 1 94 ? -16.757 -1.440 22.530 1.00 91.94 94 THR A O 1
ATOM 727 N N . ALA A 1 95 ? -18.819 -1.055 23.318 1.00 92.62 95 ALA A N 1
ATOM 728 C CA . ALA A 1 95 ? -18.919 0.288 22.762 1.00 92.62 95 ALA A CA 1
ATOM 729 C C . ALA A 1 95 ? -17.960 1.282 23.448 1.00 92.62 95 ALA A C 1
ATOM 731 O O . ALA A 1 95 ? -17.319 2.062 22.740 1.00 92.62 95 ALA A O 1
ATOM 732 N N . LEU A 1 96 ? -17.773 1.222 24.774 1.00 94.88 96 LEU A N 1
ATOM 733 C CA . LEU A 1 96 ? -16.799 2.058 25.493 1.00 94.88 96 LEU A CA 1
ATOM 734 C C . LEU A 1 96 ? -15.362 1.709 25.137 1.00 94.88 96 LEU A C 1
ATOM 736 O O . LEU A 1 96 ? -14.563 2.612 24.892 1.00 94.88 96 LEU A O 1
ATOM 740 N N . ALA A 1 97 ? -15.034 0.423 25.004 1.00 90.31 97 ALA A N 1
ATOM 741 C CA . ALA A 1 97 ? -13.736 0.003 24.495 1.00 90.31 97 ALA A CA 1
ATOM 742 C C . ALA A 1 97 ? -13.447 0.639 23.128 1.00 90.31 97 ALA A C 1
ATOM 744 O O . ALA A 1 97 ? -12.342 1.134 22.883 1.00 90.31 97 ALA A O 1
ATOM 745 N N . ARG A 1 98 ? -14.456 0.694 22.246 1.00 89.19 98 ARG A N 1
ATOM 746 C CA . ARG A 1 98 ? -14.367 1.375 20.948 1.00 89.19 98 ARG A CA 1
ATOM 747 C C . ARG A 1 98 ? -14.203 2.890 21.092 1.00 89.19 98 ARG A C 1
ATOM 749 O O . ARG A 1 98 ? -13.393 3.451 20.355 1.00 89.19 98 ARG A O 1
ATOM 756 N N . VAL A 1 99 ? -14.917 3.540 22.014 1.00 90.62 99 VAL A N 1
ATOM 757 C CA . VAL A 1 99 ? -14.782 4.983 22.296 1.00 90.62 99 VAL A CA 1
ATOM 758 C C . VAL A 1 99 ? -13.383 5.313 22.806 1.00 90.62 99 VAL A C 1
ATOM 760 O O . VAL A 1 99 ? -12.710 6.157 22.217 1.00 90.62 99 VAL A O 1
ATOM 763 N N . ARG A 1 100 ? -12.894 4.600 23.827 1.00 88.38 100 ARG A N 1
ATOM 764 C CA . ARG A 1 100 ? -11.545 4.771 24.389 1.00 88.38 100 ARG A CA 1
ATOM 765 C C . ARG A 1 100 ? -10.468 4.584 23.339 1.00 88.38 100 ARG A C 1
ATOM 767 O O . ARG A 1 100 ? -9.589 5.435 23.200 1.00 88.38 100 ARG A O 1
ATOM 774 N N . ARG A 1 101 ? -10.624 3.563 22.493 1.00 84.06 101 ARG A N 1
ATOM 775 C CA . ARG A 1 101 ? -9.790 3.384 21.306 1.00 84.06 101 ARG A CA 1
ATOM 776 C C . ARG A 1 101 ? -9.865 4.614 20.400 1.00 84.06 101 ARG A C 1
ATOM 778 O O . ARG A 1 101 ? -8.851 5.210 20.082 1.00 84.06 101 ARG A O 1
ATOM 785 N N . MET A 1 102 ? -11.040 5.077 19.989 1.00 81.44 102 MET A N 1
ATOM 786 C CA . MET A 1 102 ? -11.134 6.265 19.123 1.00 81.44 102 MET A CA 1
ATOM 787 C C . MET A 1 102 ? -10.540 7.539 19.758 1.00 81.44 102 MET A C 1
ATOM 789 O O . MET A 1 102 ? -10.016 8.375 19.027 1.00 81.44 102 MET A O 1
ATOM 793 N N . LYS A 1 103 ? -10.526 7.644 21.094 1.00 81.75 103 LYS A N 1
ATOM 794 C CA . LYS A 1 103 ? -9.867 8.724 21.853 1.00 81.75 103 LYS A CA 1
ATOM 795 C C . LYS A 1 103 ? -8.342 8.550 21.992 1.00 81.75 103 LYS A C 1
ATOM 797 O O . LYS A 1 103 ? -7.651 9.498 22.373 1.00 81.75 103 LYS A O 1
ATOM 802 N N . GLY A 1 104 ? -7.803 7.383 21.637 1.00 70.81 104 GLY A N 1
ATOM 803 C CA . GLY A 1 104 ? -6.384 7.033 21.763 1.00 70.81 104 GLY A CA 1
ATOM 804 C C . GLY A 1 104 ? -5.984 6.555 23.161 1.00 70.81 104 GLY A C 1
ATOM 805 O O . GLY A 1 104 ? -4.796 6.516 23.472 1.00 70.81 104 GLY A O 1
ATOM 806 N N . ASP A 1 105 ? -6.960 6.208 23.998 1.00 76.56 105 ASP A N 1
ATOM 807 C CA . ASP A 1 105 ? -6.767 5.604 25.314 1.00 76.56 105 ASP A CA 1
ATOM 808 C C . ASP A 1 105 ? -6.774 4.075 25.179 1.00 76.56 105 ASP A C 1
ATOM 810 O O . ASP A 1 105 ? -7.786 3.403 25.391 1.00 76.56 105 ASP A O 1
ATOM 814 N N . ALA A 1 106 ? -5.640 3.519 24.742 1.00 77.50 106 ALA A N 1
ATOM 815 C CA . ALA A 1 106 ? -5.492 2.077 24.550 1.00 77.50 106 ALA A CA 1
ATOM 816 C C . ALA A 1 106 ? -5.649 1.308 25.870 1.00 77.50 106 ALA A C 1
ATOM 818 O O . ALA A 1 106 ? -6.256 0.242 25.881 1.00 77.50 106 ALA A O 1
ATOM 819 N N . GLN A 1 107 ? -5.149 1.862 26.979 1.00 76.50 107 GLN A N 1
ATOM 820 C CA . GLN A 1 107 ? -5.238 1.237 28.296 1.00 76.50 107 GLN A CA 1
ATOM 821 C C . GLN A 1 107 ? -6.693 1.166 28.776 1.00 76.50 107 GLN A C 1
ATOM 823 O O . GLN A 1 107 ? -7.164 0.078 29.094 1.00 76.50 107 GLN A O 1
ATOM 828 N N . GLY A 1 108 ? -7.434 2.276 28.715 1.00 84.06 108 GLY A N 1
ATOM 829 C CA . GLY A 1 108 ? -8.866 2.276 29.021 1.00 84.06 108 GLY A CA 1
ATOM 830 C C . GLY A 1 108 ? -9.669 1.388 28.065 1.00 84.06 108 GLY A C 1
ATOM 831 O O . GLY A 1 108 ? -10.614 0.721 28.472 1.00 84.06 108 GLY A O 1
ATOM 832 N N . SER A 1 109 ? -9.268 1.302 26.790 1.00 87.56 109 SER A N 1
ATOM 833 C CA . SER A 1 109 ? -9.876 0.364 25.838 1.00 87.56 109 SER A CA 1
ATOM 834 C C . SER A 1 109 ? -9.689 -1.094 26.273 1.00 87.56 109 SER A C 1
ATOM 836 O O . SER A 1 109 ? -10.652 -1.857 26.253 1.00 87.56 109 SER A O 1
ATOM 838 N N . HIS A 1 110 ? -8.484 -1.470 26.715 1.00 85.38 110 HIS A N 1
ATOM 839 C CA . HIS A 1 110 ? -8.199 -2.802 27.250 1.00 85.38 110 HIS A CA 1
ATOM 840 C C . HIS A 1 110 ? -9.025 -3.115 28.504 1.00 85.38 110 HIS A C 1
ATOM 842 O O . HIS A 1 110 ? -9.612 -4.189 28.570 1.00 85.38 110 HIS A O 1
ATOM 848 N N . GLU A 1 111 ? -9.149 -2.168 29.436 1.00 87.69 111 GLU A N 1
ATOM 849 C CA . GLU A 1 111 ? -9.944 -2.340 30.663 1.00 87.69 111 GLU A CA 1
ATOM 850 C C . GLU A 1 111 ? -11.415 -2.663 30.364 1.00 87.69 111 GLU A C 1
ATOM 852 O O . GLU A 1 111 ? -11.986 -3.585 30.949 1.00 87.69 111 GLU A O 1
ATOM 857 N N . PHE A 1 112 ? -12.026 -1.964 29.402 1.00 93.06 112 PHE A N 1
ATOM 858 C CA . PHE A 1 112 ? -13.408 -2.247 29.009 1.00 93.06 112 PHE A CA 1
ATOM 859 C C . PHE A 1 112 ? -13.560 -3.543 28.200 1.00 93.06 112 PHE A C 1
ATOM 861 O O . PHE A 1 112 ? -14.603 -4.188 28.300 1.00 93.06 112 PHE A O 1
ATOM 868 N N . ILE A 1 113 ? -12.541 -3.965 27.439 1.00 89.38 113 ILE A N 1
ATOM 869 C CA . ILE A 1 113 ? -12.546 -5.286 26.784 1.00 89.38 113 ILE A CA 1
ATOM 870 C C . ILE A 1 113 ? -12.500 -6.404 27.832 1.00 89.38 113 ILE A C 1
ATOM 872 O O . ILE A 1 113 ? -13.267 -7.358 27.731 1.00 89.38 113 ILE A O 1
ATOM 876 N N . ASP A 1 114 ? -11.646 -6.274 28.848 1.00 89.25 114 ASP A N 1
ATOM 877 C CA . ASP A 1 114 ? -11.517 -7.258 29.928 1.00 89.25 114 ASP A CA 1
ATOM 878 C C . ASP A 1 114 ? -12.826 -7.374 30.735 1.00 89.25 114 ASP A C 1
ATOM 880 O O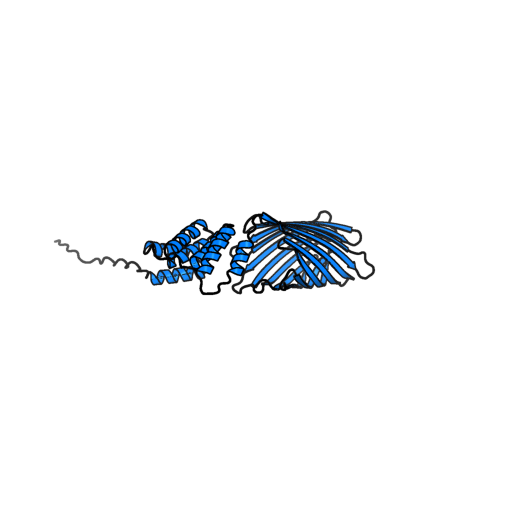 . ASP A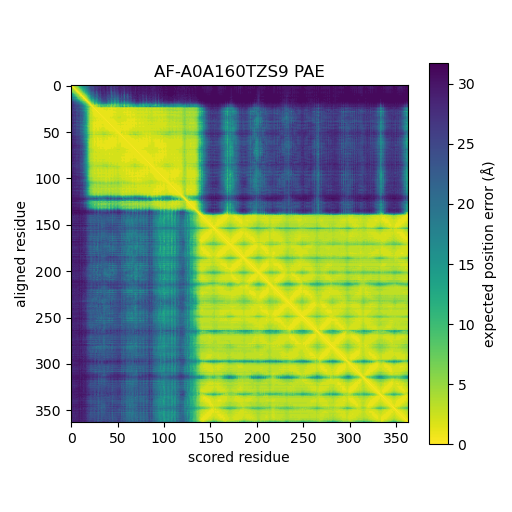 1 114 ? -13.264 -8.474 31.089 1.00 89.25 114 ASP A O 1
ATOM 884 N N . ALA A 1 115 ? -13.494 -6.241 30.979 1.00 90.88 115 ALA A N 1
ATOM 885 C CA . ALA A 1 115 ? -14.809 -6.212 31.613 1.00 90.88 115 ALA A CA 1
ATOM 886 C 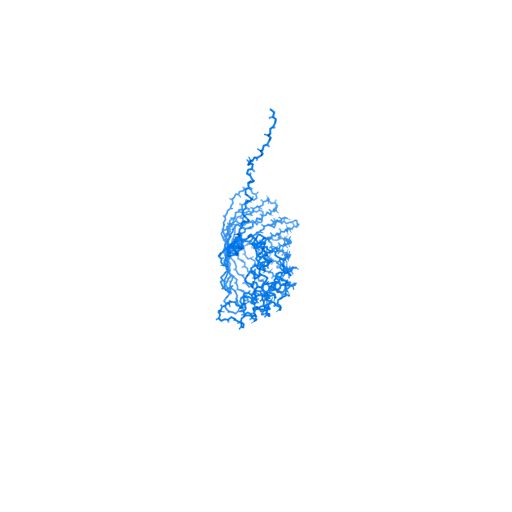C . ALA A 1 115 ? -15.887 -6.892 30.746 1.00 90.88 115 ALA A C 1
ATOM 888 O O . ALA A 1 115 ? -16.633 -7.727 31.256 1.00 90.88 115 ALA A O 1
ATOM 889 N N . ALA A 1 116 ? -15.936 -6.601 29.439 1.00 90.19 116 ALA A N 1
ATOM 890 C CA . ALA A 1 116 ? -16.871 -7.242 28.510 1.00 90.19 116 ALA A CA 1
ATOM 891 C C . ALA A 1 116 ? -16.672 -8.767 28.446 1.00 90.19 116 ALA A C 1
ATOM 893 O O . ALA A 1 116 ? -17.643 -9.519 28.483 1.00 90.19 116 ALA A O 1
ATOM 894 N N . GLU A 1 117 ? -15.419 -9.226 28.399 1.00 89.44 117 GLU A N 1
ATOM 895 C CA . GLU A 1 117 ? -15.068 -10.650 28.373 1.00 89.44 117 GLU A CA 1
ATOM 896 C C . GLU A 1 117 ? -15.467 -11.371 29.662 1.00 89.44 117 GLU A C 1
ATOM 898 O O . GLU A 1 117 ? -15.976 -12.486 29.611 1.00 89.44 117 GLU A O 1
ATOM 903 N N . THR A 1 118 ? -15.293 -10.722 30.816 1.00 89.56 118 THR A N 1
ATOM 904 C CA . THR A 1 118 ? -15.690 -11.291 32.114 1.00 89.56 118 THR A CA 1
ATOM 905 C C . THR A 1 118 ? -17.207 -11.494 32.212 1.00 89.56 118 THR A C 1
ATOM 907 O O . THR A 1 118 ? -17.667 -12.416 32.886 1.00 89.56 118 THR A O 1
ATOM 910 N N . LEU A 1 119 ? -17.984 -10.633 31.550 1.00 87.19 119 LEU A N 1
ATOM 911 C CA . LEU A 1 119 ? -19.448 -10.645 31.574 1.00 87.19 119 LEU A CA 1
ATOM 912 C C . LEU A 1 119 ? -20.068 -11.525 30.475 1.00 87.19 119 LEU A C 1
ATOM 914 O O . LEU A 1 119 ? -21.232 -11.911 30.587 1.00 87.19 119 LEU A O 1
ATOM 918 N N . SER A 1 120 ? -19.319 -11.861 29.421 1.00 81.69 120 SER A N 1
ATOM 919 C CA . SER A 1 120 ? -19.832 -12.639 28.292 1.00 81.69 120 SER A CA 1
ATOM 920 C C . SER A 1 120 ? -19.691 -14.151 28.497 1.00 81.69 120 SER A C 1
ATOM 922 O O . SER A 1 120 ? -18.645 -14.659 28.890 1.00 81.69 120 SER A O 1
ATOM 924 N N . SER A 1 121 ? -20.745 -14.895 28.145 1.00 67.81 121 SER A N 1
ATOM 925 C CA . SER A 1 121 ? -20.695 -16.359 27.968 1.00 67.81 121 SER A CA 1
ATOM 926 C C . SER A 1 121 ? -20.479 -16.779 26.506 1.00 67.81 121 SER A C 1
ATOM 928 O O . SER A 1 121 ? -20.244 -17.958 26.231 1.00 67.81 121 SER A O 1
ATOM 930 N N . ASP A 1 122 ? -20.531 -15.818 25.577 1.00 63.28 122 ASP A N 1
ATOM 931 C CA . ASP A 1 122 ? -20.319 -16.008 24.144 1.00 63.28 122 ASP A CA 1
ATOM 932 C C . ASP A 1 122 ? -18.916 -15.538 23.723 1.00 63.28 122 ASP A C 1
ATOM 934 O O . ASP A 1 122 ? -18.355 -14.585 24.274 1.00 63.28 122 ASP A O 1
ATOM 938 N N . HIS A 1 123 ? -18.335 -16.220 22.739 1.00 55.06 123 HIS A N 1
ATOM 939 C CA . HIS A 1 123 ? -16.950 -16.027 22.309 1.00 55.06 123 HIS A CA 1
ATOM 940 C C . HIS A 1 123 ? -16.866 -14.916 21.252 1.00 55.06 123 HIS A C 1
ATOM 942 O O . HIS A 1 123 ? -16.536 -15.170 20.092 1.00 55.06 123 HIS A O 1
ATOM 948 N N . ALA A 1 124 ? -17.155 -13.670 21.637 1.00 65.06 124 ALA A N 1
ATOM 949 C CA . ALA A 1 124 ? -16.712 -12.529 20.839 1.00 65.06 124 ALA A CA 1
ATOM 950 C C . ALA A 1 124 ? -15.172 -12.550 20.736 1.00 65.06 124 ALA A C 1
ATOM 952 O O . ALA A 1 124 ? -14.483 -12.929 21.685 1.00 65.06 124 ALA A O 1
ATOM 953 N N . ASP A 1 125 ? -14.610 -12.159 19.586 1.00 73.50 125 ASP A N 1
ATOM 954 C CA . ASP A 1 125 ? -13.155 -12.162 19.371 1.00 73.50 125 ASP A CA 1
ATOM 955 C C . ASP A 1 125 ? -12.485 -10.966 20.078 1.00 73.50 125 ASP A C 1
ATOM 957 O O . ASP A 1 125 ? -12.009 -10.003 19.467 1.00 73.50 125 ASP A O 1
ATOM 961 N N . TYR A 1 126 ? -12.467 -11.016 21.413 1.00 81.69 126 TYR A N 1
ATOM 962 C CA . TYR A 1 126 ? -11.819 -10.023 22.268 1.00 81.69 126 TYR A CA 1
ATOM 963 C C . TYR A 1 126 ? -10.300 -9.974 22.049 1.00 81.69 126 TYR A C 1
ATOM 965 O O . TYR A 1 126 ? -9.665 -8.961 22.348 1.00 81.69 126 TYR A O 1
ATOM 973 N N . ALA A 1 127 ? -9.695 -11.030 21.493 1.00 73.69 127 ALA A N 1
ATOM 974 C CA . ALA A 1 127 ? -8.287 -11.029 21.110 1.00 73.69 127 ALA A CA 1
ATOM 975 C C . ALA A 1 127 ? -8.036 -10.075 19.930 1.00 73.69 127 ALA A C 1
ATOM 977 O O . ALA A 1 127 ? -7.140 -9.232 20.018 1.00 73.69 127 ALA A O 1
ATOM 978 N N . ALA A 1 128 ? -8.867 -10.123 18.884 1.00 71.06 128 ALA A N 1
ATOM 979 C CA . ALA A 1 128 ? -8.808 -9.167 17.778 1.00 71.06 128 ALA A CA 1
ATOM 980 C C . ALA A 1 128 ? -9.086 -7.726 18.241 1.00 71.06 128 ALA A C 1
ATOM 982 O O . ALA A 1 128 ? -8.400 -6.794 17.810 1.00 71.06 128 ALA A O 1
ATOM 983 N N . MET A 1 129 ? -10.037 -7.526 19.165 1.00 79.25 129 MET A N 1
ATOM 984 C CA . MET A 1 129 ? -10.303 -6.201 19.746 1.00 79.25 129 MET A CA 1
ATOM 985 C C . MET A 1 129 ? -9.099 -5.664 20.528 1.00 79.25 129 MET A C 1
ATOM 987 O O . MET A 1 129 ? -8.727 -4.501 20.356 1.00 79.25 129 MET A O 1
ATOM 991 N N . ARG A 1 130 ? -8.439 -6.508 21.336 1.00 78.25 130 ARG A N 1
ATOM 992 C CA . ARG A 1 130 ? -7.221 -6.134 22.071 1.00 78.25 130 ARG A CA 1
ATOM 993 C C . ARG A 1 130 ? -6.065 -5.846 21.133 1.00 78.25 130 ARG A C 1
ATOM 995 O O . ARG A 1 130 ? -5.363 -4.862 21.330 1.00 78.25 130 ARG A O 1
ATOM 1002 N N . GLU A 1 131 ? -5.888 -6.633 20.080 1.00 68.19 131 GLU A N 1
ATOM 1003 C CA . GLU A 1 131 ? -4.882 -6.331 19.068 1.00 68.19 131 GLU A CA 1
ATOM 1004 C C . GLU A 1 131 ? -5.162 -4.979 18.393 1.00 68.19 131 GLU A C 1
ATOM 1006 O O . GLU A 1 131 ? -4.252 -4.169 18.208 1.00 68.19 131 GLU A O 1
ATOM 1011 N N . GLN A 1 132 ? -6.428 -4.685 18.087 1.00 67.69 132 GLN A N 1
ATOM 1012 C CA . GLN A 1 132 ? -6.842 -3.409 17.510 1.00 67.69 132 GLN A CA 1
ATOM 1013 C C . GLN A 1 132 ? -6.625 -2.222 18.463 1.00 67.69 132 GLN A C 1
ATOM 1015 O O . GLN A 1 132 ? -6.203 -1.159 18.001 1.00 67.69 132 GLN A O 1
ATOM 1020 N N . ALA A 1 133 ? -6.877 -2.396 19.763 1.00 70.75 133 ALA A N 1
ATOM 1021 C CA . ALA A 1 133 ? -6.601 -1.404 20.804 1.00 70.75 133 ALA A CA 1
ATOM 1022 C C . ALA A 1 133 ? -5.089 -1.185 20.991 1.00 70.75 133 ALA A C 1
ATOM 1024 O O . ALA A 1 133 ? -4.611 -0.053 20.953 1.00 70.75 133 ALA A O 1
ATOM 1025 N N . SER A 1 134 ? -4.309 -2.267 21.045 1.00 59.88 134 SER A N 1
ATOM 1026 C CA . SER A 1 134 ? -2.843 -2.243 21.137 1.00 59.88 134 SER A CA 1
ATOM 1027 C C . SER A 1 134 ? -2.147 -1.666 19.896 1.00 59.88 134 SER A C 1
ATOM 1029 O O . SER A 1 134 ? -0.976 -1.311 19.957 1.00 59.88 134 SER A O 1
ATOM 1031 N N . ARG A 1 135 ? -2.821 -1.567 18.740 1.00 58.94 135 ARG A N 1
ATOM 1032 C CA . ARG A 1 135 ? -2.268 -0.941 17.518 1.00 58.94 135 ARG A CA 1
ATOM 1033 C C . ARG A 1 135 ? -2.205 0.591 17.588 1.00 58.94 135 ARG A C 1
ATOM 1035 O O . ARG A 1 135 ? -1.698 1.209 16.639 1.00 58.94 135 ARG A O 1
ATOM 1042 N N . GLN A 1 136 ? -2.702 1.199 18.666 1.00 56.88 136 GLN A N 1
ATOM 1043 C CA . GLN A 1 136 ? -2.627 2.636 18.930 1.00 56.88 136 GLN A CA 1
ATOM 1044 C C . GLN A 1 136 ? -1.393 3.035 19.740 1.00 56.88 136 GLN A C 1
ATOM 1046 O O . GLN A 1 136 ? -1.476 3.676 20.781 1.00 56.88 136 GLN A O 1
ATOM 1051 N N . ASP A 1 137 ? -0.223 2.760 19.176 1.00 55.19 137 ASP A N 1
ATOM 1052 C CA . ASP A 1 137 ? 0.978 3.520 19.508 1.00 55.19 137 ASP A CA 1
ATOM 1053 C C . ASP A 1 137 ? 0.875 4.891 18.811 1.00 55.19 137 ASP A C 1
ATOM 1055 O O . ASP A 1 137 ? 1.187 5.046 17.620 1.00 55.19 137 ASP A O 1
ATOM 1059 N N . ARG A 1 138 ? 0.354 5.902 19.518 1.00 52.69 138 ARG A N 1
ATOM 1060 C CA . ARG A 1 138 ? 0.491 7.306 19.092 1.00 52.69 138 ARG A CA 1
ATOM 1061 C C . ARG A 1 138 ? 1.986 7.648 19.008 1.00 52.69 138 ARG A C 1
ATOM 1063 O O . ARG A 1 138 ? 2.770 7.184 19.825 1.00 52.69 138 ARG A O 1
ATOM 1070 N N . ASN A 1 139 ? 2.381 8.440 18.008 1.00 59.56 139 ASN A N 1
ATOM 1071 C CA . ASN A 1 139 ? 3.779 8.760 17.674 1.00 59.56 139 ASN A CA 1
ATOM 1072 C C . ASN A 1 139 ? 4.637 7.584 17.185 1.00 59.56 139 ASN A C 1
ATOM 1074 O O . ASN A 1 139 ? 5.860 7.712 17.153 1.00 59.56 139 ASN A O 1
ATOM 1078 N N . ARG A 1 140 ? 4.033 6.472 16.739 1.00 77.69 140 ARG A N 1
ATOM 1079 C CA . ARG A 1 140 ? 4.808 5.378 16.145 1.00 77.69 140 ARG A CA 1
ATOM 1080 C C . ARG A 1 140 ? 5.540 5.852 14.895 1.00 77.69 140 ARG A C 1
ATOM 1082 O O . ARG A 1 140 ? 4.911 6.209 13.889 1.00 77.69 140 ARG A O 1
ATOM 1089 N N . ILE A 1 141 ? 6.865 5.802 14.943 1.00 90.75 141 ILE A N 1
ATOM 1090 C CA . ILE A 1 141 ? 7.730 6.083 13.797 1.00 90.75 141 ILE A CA 1
ATOM 1091 C C . ILE A 1 141 ? 8.097 4.743 13.187 1.00 90.75 141 ILE A C 1
ATOM 1093 O O . ILE A 1 141 ? 8.631 3.880 13.867 1.00 90.75 141 ILE A O 1
ATOM 1097 N N . THR A 1 142 ? 7.816 4.542 11.906 1.00 93.88 142 THR A N 1
ATOM 1098 C CA . THR A 1 142 ? 8.282 3.366 11.169 1.00 93.88 142 THR A CA 1
ATOM 1099 C C . THR A 1 142 ? 9.311 3.800 10.149 1.00 93.88 142 THR A C 1
ATOM 1101 O O . THR A 1 142 ? 9.010 4.605 9.275 1.00 93.88 142 THR A O 1
ATOM 1104 N N . THR A 1 143 ? 10.519 3.270 10.251 1.00 97.81 143 THR A N 1
ATOM 1105 C CA . THR A 1 143 ? 11.567 3.449 9.254 1.00 97.81 143 THR A CA 1
ATOM 1106 C C . THR A 1 143 ? 11.708 2.184 8.424 1.00 97.81 143 THR A C 1
ATOM 1108 O O . THR A 1 143 ? 11.467 1.078 8.905 1.00 97.81 143 THR A O 1
ATOM 1111 N N . ASN A 1 144 ? 12.091 2.344 7.165 1.00 98.00 144 ASN A N 1
ATOM 1112 C CA . ASN A 1 144 ? 12.476 1.250 6.290 1.00 98.00 144 ASN A CA 1
ATOM 1113 C C . ASN A 1 144 ? 13.724 1.655 5.511 1.00 98.00 144 ASN A C 1
ATOM 1115 O O . ASN A 1 144 ? 13.801 2.773 5.012 1.00 98.00 144 ASN A O 1
ATOM 1119 N N . LEU A 1 145 ? 14.684 0.750 5.382 1.00 98.62 145 LEU A N 1
ATOM 1120 C CA . LEU A 1 145 ? 15.826 0.909 4.494 1.00 98.62 145 LEU A CA 1
ATOM 1121 C C . LEU A 1 145 ? 15.875 -0.294 3.570 1.00 98.62 145 LEU A C 1
ATOM 1123 O O . LEU A 1 145 ? 15.995 -1.418 4.047 1.00 98.62 145 LEU A O 1
ATOM 1127 N N . THR A 1 146 ? 15.790 -0.058 2.265 1.00 98.75 146 THR A N 1
ATOM 1128 C CA . THR A 1 146 ? 15.949 -1.111 1.258 1.00 98.75 146 THR A CA 1
ATOM 1129 C C . THR A 1 146 ? 17.180 -0.843 0.418 1.00 98.75 146 THR A C 1
ATOM 1131 O O . THR A 1 146 ? 17.324 0.254 -0.110 1.00 98.75 146 THR A O 1
ATOM 1134 N N . ALA A 1 147 ? 18.049 -1.837 0.288 1.00 98.75 147 ALA A N 1
ATOM 1135 C CA . ALA A 1 147 ? 19.153 -1.827 -0.659 1.00 98.75 147 ALA A CA 1
ATOM 1136 C C . ALA A 1 147 ? 18.938 -2.945 -1.678 1.00 98.75 147 ALA A C 1
ATOM 1138 O O . ALA A 1 147 ? 18.533 -4.047 -1.298 1.00 98.75 147 ALA A O 1
ATOM 1139 N N . SER A 1 148 ? 19.208 -2.679 -2.953 1.00 98.56 148 SER A N 1
ATOM 1140 C CA . SER A 1 148 ? 19.115 -3.691 -4.002 1.00 98.56 148 SER A CA 1
ATOM 1141 C C . SER A 1 148 ? 20.295 -3.651 -4.958 1.00 98.56 148 SER A C 1
ATOM 1143 O O . SER A 1 148 ? 20.927 -2.611 -5.166 1.00 98.56 148 SER A O 1
ATOM 1145 N N . ARG A 1 149 ? 20.567 -4.812 -5.551 1.00 98.50 149 ARG A N 1
ATOM 1146 C CA . ARG A 1 149 ? 21.455 -4.969 -6.695 1.00 98.50 149 ARG A CA 1
ATOM 1147 C C . ARG A 1 149 ? 20.764 -5.859 -7.710 1.00 98.50 149 ARG A C 1
ATOM 1149 O O . ARG A 1 149 ? 20.298 -6.945 -7.363 1.00 98.50 149 ARG A O 1
ATOM 1156 N N . SER A 1 150 ? 20.742 -5.415 -8.957 1.00 97.56 150 SER A N 1
ATOM 1157 C CA . SER A 1 150 ? 20.158 -6.172 -10.052 1.00 97.56 150 SER A CA 1
ATOM 1158 C C . SER A 1 150 ? 21.192 -6.434 -11.139 1.00 97.56 150 SER A C 1
ATOM 1160 O O . SER A 1 150 ? 21.862 -5.508 -11.588 1.00 97.56 150 SER A O 1
ATOM 1162 N N . SER A 1 151 ? 21.296 -7.684 -11.581 1.00 97.31 151 SER A N 1
ATOM 1163 C CA . SER A 1 151 ? 22.095 -8.053 -12.745 1.00 97.31 151 SER A CA 1
ATOM 1164 C C . SER A 1 151 ? 21.239 -8.073 -14.002 1.00 97.31 151 SER A C 1
ATOM 1166 O O . SER A 1 151 ? 20.058 -8.440 -13.973 1.00 97.31 151 SER A O 1
ATOM 1168 N N . LEU A 1 152 ? 21.842 -7.668 -15.114 1.00 96.12 152 LEU A N 1
ATOM 1169 C CA . LEU A 1 152 ? 21.190 -7.593 -16.411 1.00 96.12 152 LEU A CA 1
ATOM 1170 C C . LEU A 1 152 ? 21.798 -8.607 -17.378 1.00 96.12 152 LEU A C 1
ATOM 1172 O O . LEU A 1 152 ? 22.992 -8.892 -17.358 1.00 96.12 152 LEU A O 1
ATOM 1176 N N . THR A 1 153 ? 20.961 -9.158 -18.250 1.00 96.00 153 THR A N 1
ATOM 1177 C CA . THR A 1 153 ? 21.450 -9.942 -19.396 1.00 96.00 153 THR A CA 1
ATOM 1178 C C . THR A 1 153 ? 22.115 -9.042 -20.444 1.00 96.00 153 THR A C 1
ATOM 1180 O O . THR A 1 153 ? 22.020 -7.817 -20.377 1.00 96.00 153 THR A O 1
ATOM 1183 N N . LYS A 1 154 ? 22.758 -9.661 -21.447 1.00 93.06 154 LYS A N 1
ATOM 1184 C CA . LYS A 1 154 ? 23.467 -8.977 -22.547 1.00 93.06 154 LYS A CA 1
ATOM 1185 C C . LYS A 1 154 ? 24.683 -8.160 -22.087 1.00 93.06 154 LYS A C 1
ATOM 1187 O O . LYS A 1 154 ? 24.986 -7.136 -22.690 1.00 93.06 154 LYS A O 1
ATOM 1192 N N . ASP A 1 155 ? 25.347 -8.622 -21.026 1.00 89.56 155 ASP A N 1
ATOM 1193 C CA . ASP A 1 155 ? 26.556 -8.014 -20.451 1.00 89.56 155 ASP A CA 1
ATOM 1194 C C . ASP A 1 155 ? 26.396 -6.516 -20.135 1.00 89.56 155 ASP A C 1
ATOM 1196 O O . ASP A 1 155 ? 27.340 -5.729 -20.218 1.00 89.56 155 ASP A O 1
ATOM 1200 N N . LEU A 1 156 ? 25.171 -6.112 -19.785 1.00 93.50 156 LEU A N 1
ATOM 1201 C CA . LEU A 1 156 ? 24.862 -4.748 -19.382 1.00 93.50 156 LEU A CA 1
ATOM 1202 C C . LEU A 1 156 ? 25.293 -4.506 -17.924 1.00 93.50 156 LEU A C 1
ATOM 1204 O O . LEU A 1 156 ? 25.191 -5.423 -17.106 1.00 93.50 156 LEU A O 1
ATOM 1208 N N . PRO A 1 157 ? 25.731 -3.280 -17.571 1.00 94.38 157 PRO A N 1
ATOM 1209 C CA . PRO A 1 157 ? 26.117 -2.944 -16.204 1.00 94.38 157 PRO A CA 1
ATOM 1210 C C . PRO A 1 157 ? 25.002 -3.205 -15.190 1.00 94.38 157 PRO A C 1
ATOM 1212 O O . PRO A 1 157 ? 23.832 -2.906 -15.446 1.00 94.38 157 PRO A O 1
ATOM 1215 N N . ASP A 1 158 ? 25.394 -3.706 -14.020 1.00 95.75 158 ASP A N 1
ATOM 1216 C CA . ASP A 1 158 ? 24.486 -3.923 -12.899 1.00 95.75 158 ASP A CA 1
ATOM 1217 C C . ASP A 1 158 ? 23.796 -2.624 -12.474 1.00 95.75 158 ASP A C 1
ATOM 1219 O O . ASP A 1 158 ? 24.353 -1.526 -12.542 1.00 95.75 158 ASP A O 1
ATOM 1223 N N . TRP A 1 159 ? 22.575 -2.772 -11.978 1.00 96.31 159 TRP A N 1
ATOM 1224 C CA . TRP A 1 159 ? 21.834 -1.696 -11.339 1.00 96.31 159 TRP A CA 1
ATOM 1225 C C . TRP A 1 159 ? 21.963 -1.800 -9.829 1.00 96.31 159 TRP A C 1
ATOM 1227 O O . TRP A 1 159 ? 21.973 -2.899 -9.269 1.00 96.31 159 TRP A O 1
ATOM 1237 N N . THR A 1 160 ? 22.010 -0.658 -9.151 1.00 98.00 160 THR A N 1
ATOM 1238 C CA . THR A 1 160 ? 21.953 -0.609 -7.687 1.00 98.00 160 THR A CA 1
ATOM 1239 C C . THR A 1 160 ? 20.930 0.412 -7.227 1.00 98.00 160 THR A C 1
ATOM 1241 O O . THR A 1 160 ? 20.638 1.388 -7.924 1.00 98.00 160 THR A O 1
ATOM 1244 N N . SER A 1 161 ? 20.342 0.181 -6.055 1.00 98.00 161 SER A N 1
ATOM 1245 C CA . SER A 1 161 ? 19.461 1.170 -5.447 1.00 98.00 161 SER A CA 1
ATOM 1246 C C . SER A 1 161 ? 19.516 1.166 -3.926 1.00 98.00 161 SER A C 1
ATOM 1248 O O . SER A 1 161 ? 19.790 0.145 -3.292 1.00 98.00 161 SER A O 1
ATOM 1250 N N . LEU A 1 162 ? 19.232 2.332 -3.349 1.00 98.62 162 LEU A N 1
ATOM 1251 C CA . LEU A 1 162 ? 19.060 2.542 -1.921 1.00 98.62 162 LEU A CA 1
ATOM 1252 C C . LEU A 1 162 ? 17.814 3.396 -1.684 1.00 98.62 162 LEU A C 1
ATOM 1254 O O . LEU A 1 162 ? 17.700 4.506 -2.204 1.00 98.62 162 LEU A O 1
ATOM 1258 N N . SER A 1 163 ? 16.890 2.892 -0.872 1.00 98.56 163 SER A N 1
ATOM 1259 C CA . SER A 1 163 ? 15.631 3.560 -0.569 1.00 98.56 163 SER A CA 1
ATOM 1260 C C . SER A 1 163 ? 15.360 3.611 0.937 1.00 98.56 163 SER A C 1
ATOM 1262 O O . SER A 1 163 ? 14.812 2.657 1.504 1.00 98.56 163 SER A O 1
ATOM 1264 N N . PRO A 1 164 ? 15.773 4.697 1.616 1.00 98.69 164 PRO A N 1
ATOM 1265 C CA . PRO A 1 164 ? 15.313 4.998 2.960 1.00 98.69 164 PRO A CA 1
ATOM 1266 C C . PRO A 1 164 ? 13.898 5.588 2.923 1.00 98.69 164 PRO A C 1
ATOM 1268 O O . PRO A 1 164 ? 13.570 6.430 2.084 1.00 98.69 164 PRO A O 1
ATOM 1271 N N . ALA A 1 165 ? 13.072 5.193 3.882 1.00 98.44 165 ALA A N 1
ATOM 1272 C CA . ALA A 1 165 ? 11.735 5.721 4.089 1.00 98.44 165 ALA A CA 1
ATOM 1273 C C . ALA A 1 165 ? 11.427 5.855 5.580 1.00 98.44 165 ALA A C 1
ATOM 1275 O O . ALA A 1 165 ? 11.909 5.081 6.410 1.00 98.44 165 ALA A O 1
ATOM 1276 N N . VAL A 1 166 ? 10.588 6.828 5.908 1.00 98.19 166 VAL A N 1
ATOM 1277 C CA . VAL A 1 166 ? 10.039 7.052 7.240 1.00 98.19 166 VAL A CA 1
ATOM 1278 C C . VAL A 1 166 ? 8.548 7.333 7.125 1.00 98.19 166 VAL A C 1
ATOM 1280 O O . VAL A 1 166 ? 8.101 8.050 6.234 1.00 98.19 166 VAL A O 1
ATOM 1283 N N . ALA A 1 167 ? 7.772 6.768 8.038 1.00 97.00 167 ALA A N 1
ATOM 1284 C CA . ALA A 1 167 ? 6.366 7.065 8.226 1.00 97.00 167 ALA A CA 1
ATOM 1285 C C . ALA A 1 167 ? 6.124 7.393 9.696 1.00 97.00 167 ALA A C 1
ATOM 1287 O O . ALA A 1 167 ? 6.571 6.669 10.584 1.00 97.00 167 ALA A O 1
ATOM 1288 N N . VAL A 1 168 ? 5.413 8.482 9.950 1.00 94.69 168 VAL A N 1
ATOM 1289 C CA . VAL A 1 168 ? 5.084 8.965 11.287 1.00 94.69 168 VAL A CA 1
ATOM 1290 C C . VAL A 1 168 ? 3.572 9.006 11.407 1.00 94.69 168 VAL A C 1
ATOM 1292 O O . VAL A 1 168 ? 2.897 9.700 10.642 1.00 94.69 168 VAL A O 1
ATOM 1295 N N . ARG A 1 169 ? 3.026 8.266 12.372 1.00 89.69 169 ARG A N 1
ATOM 1296 C CA . ARG A 1 169 ? 1.615 8.393 12.734 1.00 89.69 169 ARG A CA 1
ATOM 1297 C C . ARG A 1 169 ? 1.440 9.637 13.603 1.00 89.69 169 ARG A C 1
ATOM 1299 O O . ARG A 1 169 ? 1.777 9.618 14.782 1.00 89.69 169 ARG A O 1
ATOM 1306 N N . VAL A 1 170 ? 0.936 10.708 12.992 1.00 88.38 170 VAL A N 1
ATOM 1307 C CA . VAL A 1 170 ? 0.753 12.025 13.626 1.00 88.38 170 VAL A CA 1
ATOM 1308 C C . VAL A 1 170 ? -0.534 12.074 14.451 1.00 88.38 170 VAL A C 1
ATOM 1310 O O . VAL A 1 170 ? -0.588 12.754 15.469 1.00 88.38 170 VAL A O 1
ATOM 1313 N N . SER A 1 171 ? -1.567 11.337 14.037 1.00 81.94 171 SER A N 1
ATOM 1314 C CA . SER A 1 171 ? -2.799 11.137 14.807 1.00 81.94 171 SER A CA 1
ATOM 1315 C C . SER A 1 171 ? -3.370 9.738 14.564 1.00 81.94 171 SER A C 1
ATOM 1317 O O . SER A 1 171 ? -2.839 8.969 13.763 1.00 81.94 171 SER A O 1
ATOM 1319 N N . ASP A 1 172 ? -4.487 9.407 15.210 1.00 72.56 172 ASP A N 1
ATOM 1320 C CA . ASP A 1 172 ? -5.178 8.123 15.016 1.00 72.56 172 ASP A CA 1
ATOM 1321 C C . ASP A 1 172 ? -5.679 7.906 13.580 1.00 72.56 172 ASP A C 1
ATOM 1323 O O . ASP A 1 172 ? -5.879 6.768 13.145 1.00 72.56 172 ASP A O 1
ATOM 1327 N N . THR A 1 173 ? -5.843 8.992 12.824 1.00 81.94 173 THR A N 1
ATOM 1328 C CA . THR A 1 173 ? -6.310 8.960 11.438 1.00 81.94 173 THR A CA 1
ATOM 1329 C C . THR A 1 173 ? -5.246 9.389 10.441 1.00 81.94 173 THR A C 1
ATOM 1331 O O . THR A 1 173 ? -5.327 8.956 9.299 1.00 81.94 173 THR A O 1
ATOM 1334 N N . LEU A 1 174 ? -4.240 10.180 10.828 1.00 90.75 174 LEU A N 1
ATOM 1335 C CA . LEU A 1 174 ? -3.257 10.749 9.906 1.00 90.75 174 LEU A CA 1
ATOM 1336 C C . LEU A 1 174 ? -1.871 10.118 10.066 1.00 90.75 174 LEU A C 1
ATOM 1338 O O . LEU A 1 174 ? -1.263 10.141 11.137 1.00 90.75 174 LEU A O 1
ATOM 1342 N N . THR A 1 175 ? -1.332 9.628 8.955 1.00 95.19 175 THR A N 1
ATOM 1343 C CA . THR A 1 175 ? 0.069 9.219 8.819 1.00 95.19 175 THR A CA 1
ATOM 1344 C C . THR A 1 175 ? 0.745 10.091 7.773 1.00 95.19 175 THR A C 1
ATOM 1346 O O . THR A 1 175 ? 0.217 10.250 6.676 1.00 95.19 175 THR A O 1
ATOM 1349 N N . LEU A 1 176 ? 1.911 10.638 8.103 1.00 97.75 176 LEU A N 1
ATOM 1350 C CA . LEU A 1 176 ? 2.786 11.323 7.155 1.00 97.75 176 LEU A CA 1
ATOM 1351 C C . LEU A 1 176 ? 3.945 10.403 6.788 1.00 97.75 176 LEU A C 1
ATOM 1353 O O . LEU A 1 176 ? 4.426 9.650 7.632 1.00 97.75 176 LEU A O 1
ATOM 1357 N N . SER A 1 177 ? 4.410 10.467 5.549 1.00 98.19 177 SER A N 1
ATOM 1358 C CA . SER A 1 177 ? 5.528 9.663 5.067 1.00 98.19 177 SER A CA 1
ATOM 1359 C C . SER A 1 177 ? 6.501 10.492 4.250 1.00 98.19 177 SER A C 1
ATOM 1361 O O . SER A 1 177 ? 6.104 11.415 3.544 1.00 98.19 177 SER A O 1
ATOM 1363 N N . ALA A 1 178 ? 7.772 10.124 4.307 1.00 98.56 178 ALA A N 1
ATOM 1364 C CA . ALA A 1 178 ? 8.805 10.627 3.422 1.00 98.56 178 ALA A CA 1
ATOM 1365 C C . ALA A 1 178 ? 9.708 9.471 2.994 1.00 98.56 178 ALA A C 1
ATOM 1367 O O . ALA A 1 178 ? 10.023 8.588 3.792 1.00 98.56 178 ALA A O 1
ATOM 1368 N N . SER A 1 179 ? 10.141 9.472 1.742 1.00 98.38 179 SER A N 1
ATOM 1369 C CA . SER A 1 179 ? 11.068 8.475 1.216 1.00 98.38 179 SER A CA 1
ATOM 1370 C C . SER A 1 179 ? 12.003 9.086 0.194 1.00 98.38 179 SER A C 1
ATOM 1372 O O . SER A 1 179 ? 11.630 10.017 -0.517 1.00 98.38 179 SER A O 1
ATOM 1374 N N . ALA A 1 180 ? 13.194 8.516 0.081 1.00 98.25 180 ALA A N 1
ATOM 1375 C CA . ALA A 1 180 ? 14.101 8.788 -1.017 1.00 98.25 180 ALA A CA 1
ATOM 1376 C C . ALA A 1 180 ? 14.404 7.497 -1.785 1.00 98.25 180 ALA A C 1
ATOM 1378 O O . ALA A 1 180 ? 14.280 6.393 -1.251 1.00 98.25 180 ALA A O 1
ATOM 1379 N N . LEU A 1 181 ? 14.805 7.642 -3.041 1.00 97.56 181 LEU A N 1
ATOM 1380 C CA . LEU A 1 181 ? 15.346 6.576 -3.871 1.00 97.56 181 LEU A CA 1
ATOM 1381 C C . LEU A 1 181 ? 16.592 7.117 -4.556 1.00 97.56 181 LEU A C 1
ATOM 1383 O O . LEU A 1 181 ? 16.473 7.975 -5.423 1.00 97.56 181 LEU A O 1
ATOM 1387 N N . TYR A 1 182 ? 17.755 6.607 -4.170 1.00 97.75 182 TYR A N 1
ATOM 1388 C CA . TYR A 1 182 ? 18.982 6.719 -4.947 1.00 97.75 182 TYR A CA 1
ATOM 1389 C C . TYR A 1 182 ? 19.098 5.478 -5.828 1.00 97.75 182 TYR A C 1
ATOM 1391 O O . TYR A 1 182 ? 18.959 4.361 -5.326 1.00 97.75 182 TYR A O 1
ATOM 1399 N N . ALA A 1 183 ? 19.334 5.655 -7.122 1.00 96.62 183 ALA A N 1
ATOM 1400 C CA . ALA A 1 183 ? 19.507 4.552 -8.056 1.00 96.62 183 ALA A CA 1
ATOM 1401 C C . ALA A 1 183 ? 20.670 4.827 -9.004 1.00 96.62 183 ALA A C 1
ATOM 1403 O O . ALA A 1 183 ? 20.790 5.938 -9.518 1.00 96.62 183 ALA A O 1
ATOM 1404 N N . GLU A 1 184 ? 21.472 3.802 -9.276 1.00 96.25 184 GLU A N 1
ATOM 1405 C CA . GLU A 1 184 ? 22.509 3.809 -10.306 1.00 96.25 184 GLU A CA 1
ATOM 1406 C C . GLU A 1 184 ? 22.150 2.815 -11.404 1.00 96.25 184 GLU A C 1
ATOM 1408 O O . GLU A 1 184 ? 21.843 1.651 -11.133 1.00 96.25 184 GLU A O 1
ATOM 1413 N N . ARG A 1 185 ? 22.168 3.290 -12.649 1.00 93.62 185 ARG A N 1
ATOM 1414 C CA . ARG A 1 185 ? 21.869 2.515 -13.854 1.00 93.62 185 ARG A CA 1
ATOM 1415 C C . ARG A 1 185 ? 22.722 3.029 -15.005 1.00 93.62 185 ARG A C 1
ATOM 1417 O O . ARG A 1 185 ? 22.741 4.233 -15.243 1.00 93.62 185 ARG A O 1
ATOM 1424 N N . PHE A 1 186 ? 23.390 2.134 -15.734 1.00 89.25 186 PHE A N 1
ATOM 1425 C CA . PHE A 1 186 ? 24.191 2.478 -16.923 1.00 89.25 186 PHE A CA 1
ATOM 1426 C C . PHE A 1 186 ? 25.146 3.668 -16.696 1.00 89.25 186 PHE A C 1
ATOM 1428 O O . PHE A 1 186 ? 25.132 4.637 -17.457 1.00 89.25 186 PHE A O 1
ATOM 1435 N N . ASP A 1 187 ? 25.908 3.627 -15.599 1.00 85.75 187 ASP A N 1
ATOM 1436 C CA . ASP A 1 187 ? 26.851 4.681 -15.186 1.00 85.75 187 ASP A CA 1
ATOM 1437 C C . ASP A 1 187 ? 26.212 6.062 -14.929 1.00 85.75 187 ASP A C 1
ATOM 1439 O O . ASP A 1 187 ? 26.884 7.095 -14.923 1.00 85.75 187 ASP A O 1
ATOM 1443 N N . ARG A 1 188 ? 24.896 6.102 -14.702 1.00 91.44 188 ARG A N 1
ATOM 1444 C CA . ARG A 1 188 ? 24.144 7.304 -14.326 1.00 91.44 188 ARG A CA 1
ATOM 1445 C C . ARG A 1 188 ? 23.483 7.093 -12.979 1.00 91.44 188 ARG A C 1
ATOM 1447 O O . ARG A 1 188 ? 22.933 6.026 -12.721 1.00 91.44 188 ARG A O 1
ATOM 1454 N N . SER A 1 189 ? 23.459 8.135 -12.159 1.00 94.31 189 SER A N 1
ATOM 1455 C CA . SER A 1 189 ? 22.737 8.133 -10.891 1.00 94.31 189 SER A CA 1
ATOM 1456 C C . SER A 1 189 ? 21.568 9.108 -10.918 1.00 94.31 189 SER A C 1
ATOM 1458 O O . SER A 1 189 ? 21.650 10.194 -11.497 1.00 94.31 189 SER A O 1
ATOM 1460 N N . ASN A 1 190 ? 20.450 8.721 -10.314 1.00 95.44 190 ASN A N 1
ATOM 1461 C CA . ASN A 1 190 ? 19.3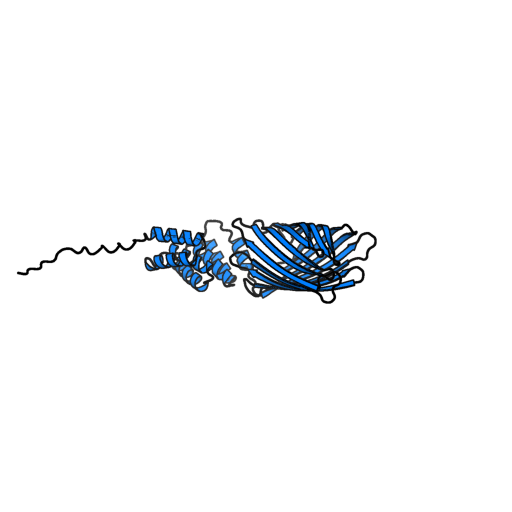01 9.588 -10.076 1.00 95.44 190 ASN A CA 1
ATOM 1462 C C . ASN A 1 190 ? 18.881 9.484 -8.613 1.00 95.44 190 ASN A C 1
ATOM 1464 O O . ASN A 1 190 ? 18.996 8.424 -7.996 1.00 95.44 190 ASN A O 1
ATOM 1468 N N . THR A 1 191 ? 18.333 10.583 -8.101 1.00 96.44 191 THR A N 1
ATOM 1469 C CA . THR A 1 191 ? 17.725 10.626 -6.775 1.00 96.44 191 THR A CA 1
ATOM 1470 C C . THR A 1 191 ? 16.330 11.207 -6.874 1.00 96.44 191 THR A C 1
ATOM 1472 O O . THR A 1 191 ? 16.167 12.322 -7.367 1.00 96.44 191 THR A O 1
ATOM 1475 N N . ASN A 1 192 ? 15.350 10.493 -6.331 1.00 95.44 192 ASN A N 1
ATOM 1476 C CA . ASN A 1 192 ? 13.999 11.001 -6.135 1.00 95.44 192 ASN A CA 1
ATOM 1477 C C . ASN A 1 192 ? 13.677 11.104 -4.653 1.00 95.44 192 ASN A C 1
ATOM 1479 O O . ASN A 1 192 ? 14.086 10.257 -3.861 1.00 95.44 192 ASN A O 1
ATOM 1483 N N . VAL A 1 193 ? 12.900 12.120 -4.295 1.00 98.31 193 VAL A N 1
ATOM 1484 C CA . VAL A 1 193 ? 12.334 12.291 -2.958 1.00 98.31 193 VAL A CA 1
ATOM 1485 C C . VAL A 1 193 ? 10.826 12.380 -3.086 1.00 98.31 193 VAL A C 1
ATOM 1487 O O . VAL A 1 193 ? 10.312 13.031 -3.991 1.00 98.31 193 VAL A O 1
ATOM 1490 N N . HIS A 1 194 ? 10.123 11.705 -2.188 1.00 98.38 194 HIS A N 1
ATOM 1491 C CA . HIS A 1 194 ? 8.672 11.676 -2.120 1.00 98.38 194 HIS A CA 1
ATOM 1492 C C . HIS A 1 194 ? 8.230 12.002 -0.699 1.00 98.38 194 HIS A C 1
ATOM 1494 O O . HIS A 1 194 ? 8.840 11.552 0.272 1.00 98.38 194 HIS A O 1
ATOM 1500 N N . ILE A 1 195 ? 7.154 12.767 -0.590 1.00 98.62 195 ILE A N 1
ATOM 1501 C CA . ILE A 1 195 ? 6.430 13.024 0.649 1.00 98.62 195 ILE A CA 1
ATOM 1502 C C . ILE A 1 195 ? 4.971 12.651 0.442 1.00 98.62 195 ILE A C 1
ATOM 1504 O O . ILE A 1 195 ? 4.410 12.841 -0.636 1.00 98.62 195 ILE A O 1
ATOM 1508 N N . GLY A 1 196 ? 4.345 12.111 1.474 1.00 98.31 196 GLY A N 1
ATOM 1509 C CA . GLY A 1 196 ? 2.977 11.640 1.389 1.00 98.31 196 GLY A CA 1
ATOM 1510 C C . GLY A 1 196 ? 2.224 11.783 2.693 1.00 98.31 196 GLY A C 1
ATOM 1511 O O . GLY A 1 196 ? 2.797 11.970 3.766 1.00 98.31 196 GLY A O 1
ATOM 1512 N N . ALA A 1 197 ? 0.910 11.692 2.571 1.00 98.12 197 ALA A N 1
ATOM 1513 C CA . ALA A 1 197 ? -0.014 11.657 3.681 1.00 98.12 197 ALA A CA 1
ATOM 1514 C C . ALA A 1 197 ? -1.090 10.611 3.395 1.00 98.12 197 ALA A C 1
ATOM 1516 O O . ALA A 1 197 ? -1.614 10.531 2.285 1.00 98.12 197 ALA A O 1
ATOM 1517 N N . ALA A 1 198 ? -1.440 9.829 4.408 1.00 96.81 198 ALA A N 1
ATOM 1518 C CA . ALA A 1 198 ? -2.569 8.915 4.381 1.00 96.81 198 ALA A CA 1
ATOM 1519 C C . ALA A 1 198 ? -3.499 9.252 5.546 1.00 96.81 198 ALA A C 1
ATOM 1521 O O . ALA A 1 198 ? -3.053 9.335 6.693 1.00 96.81 198 ALA A O 1
ATOM 1522 N N . LYS A 1 199 ? -4.782 9.451 5.245 1.00 94.19 199 LYS A N 1
ATOM 1523 C CA . LYS A 1 199 ? -5.822 9.751 6.225 1.00 94.19 199 LYS A CA 1
ATOM 1524 C C . LYS A 1 199 ? -6.879 8.651 6.220 1.00 94.19 199 LYS A C 1
ATOM 1526 O O . LYS A 1 199 ? -7.483 8.382 5.186 1.00 94.19 199 LYS A O 1
ATOM 1531 N N . ARG A 1 200 ? -7.129 8.043 7.378 1.00 90.25 200 ARG A N 1
ATOM 1532 C CA . ARG A 1 200 ? -8.283 7.168 7.606 1.00 90.25 200 ARG A CA 1
ATOM 1533 C C . ARG A 1 200 ? -9.558 8.010 7.672 1.00 90.25 200 ARG A C 1
ATOM 1535 O O . ARG A 1 200 ? -9.562 9.079 8.281 1.00 90.25 200 ARG A O 1
ATOM 1542 N N . THR A 1 201 ? -10.615 7.529 7.039 1.00 85.31 201 THR A N 1
ATOM 1543 C CA . THR A 1 201 ? -11.930 8.173 6.954 1.00 85.31 201 THR A CA 1
ATOM 1544 C C . THR A 1 201 ? -13.009 7.196 7.426 1.00 85.31 201 THR A C 1
ATOM 1546 O O . THR A 1 201 ? -12.738 6.005 7.581 1.00 85.31 201 THR A O 1
ATOM 1549 N N . GLY A 1 202 ? -14.246 7.665 7.617 1.00 77.06 202 GLY A N 1
ATOM 1550 C CA . GLY A 1 202 ? -15.373 6.790 7.972 1.00 77.06 202 GLY A CA 1
ATOM 1551 C C . GLY A 1 202 ? -15.698 5.714 6.923 1.00 77.06 202 GLY A C 1
ATOM 1552 O O . GLY A 1 202 ? -16.312 4.708 7.253 1.00 77.06 202 GLY A O 1
ATOM 1553 N N . PHE A 1 203 ? -15.250 5.891 5.676 1.00 78.06 203 PHE A N 1
ATOM 1554 C CA . PHE A 1 203 ? -15.466 4.943 4.575 1.00 78.06 203 PHE A CA 1
ATOM 1555 C C . PHE A 1 203 ? -14.231 4.088 4.235 1.00 78.06 203 PHE A C 1
ATOM 1557 O O . PHE A 1 203 ? -14.312 3.230 3.361 1.00 78.06 203 PHE A O 1
ATOM 1564 N N . GLY A 1 204 ? -13.086 4.305 4.888 1.00 86.69 204 GLY A N 1
ATOM 1565 C CA . GLY A 1 204 ? -11.835 3.605 4.585 1.00 86.69 204 GLY A CA 1
ATOM 1566 C C . GLY A 1 204 ? -10.630 4.522 4.748 1.00 86.69 204 GLY A C 1
ATOM 1567 O O . GLY A 1 204 ? -10.309 4.948 5.862 1.00 86.69 204 GLY A O 1
ATOM 1568 N N . HIS A 1 205 ? -9.936 4.836 3.657 1.00 92.69 205 HIS A N 1
ATOM 1569 C CA . HIS A 1 205 ? -8.807 5.758 3.690 1.00 92.69 205 HIS A CA 1
ATOM 1570 C C . HIS A 1 205 ? -8.608 6.520 2.379 1.00 92.69 205 HIS A C 1
ATOM 1572 O O . HIS A 1 205 ? -8.976 6.077 1.296 1.00 92.69 205 HIS A O 1
ATOM 1578 N N . VAL A 1 206 ? -7.939 7.663 2.472 1.00 97.38 206 VAL A N 1
ATOM 1579 C CA . VAL A 1 206 ? -7.434 8.432 1.331 1.00 97.38 206 VAL A CA 1
ATOM 1580 C C . VAL A 1 206 ? -5.940 8.655 1.493 1.00 97.38 206 VAL A C 1
ATOM 1582 O O . VAL A 1 206 ? -5.432 8.721 2.614 1.00 97.38 206 VAL A O 1
ATOM 1585 N N . ARG A 1 207 ? -5.217 8.763 0.384 1.00 97.88 207 ARG A N 1
ATOM 1586 C CA . ARG A 1 207 ? -3.782 9.037 0.385 1.00 97.88 207 ARG A CA 1
ATOM 1587 C C . ARG A 1 207 ? -3.390 9.980 -0.736 1.00 97.88 207 ARG A C 1
ATOM 1589 O O . ARG A 1 207 ? -3.989 9.968 -1.807 1.00 97.88 207 ARG A O 1
ATOM 1596 N N . MET A 1 208 ? -2.348 10.752 -0.486 1.00 98.56 208 MET A N 1
ATOM 1597 C CA . MET A 1 208 ? -1.695 11.591 -1.474 1.00 98.56 208 MET A CA 1
ATOM 1598 C C . MET A 1 208 ? -0.187 11.452 -1.324 1.00 98.56 208 MET A C 1
ATOM 1600 O O . MET A 1 208 ? 0.322 11.348 -0.210 1.00 98.56 208 MET A O 1
ATOM 1604 N N . GLU A 1 209 ? 0.521 11.473 -2.440 1.00 98.44 209 GLU A N 1
ATOM 1605 C CA . GLU A 1 209 ? 1.975 11.514 -2.480 1.00 98.44 209 GLU A CA 1
ATOM 1606 C C . GLU A 1 209 ? 2.407 12.495 -3.564 1.00 98.44 209 GLU A C 1
ATOM 1608 O O . GLU A 1 209 ? 1.833 12.525 -4.652 1.00 98.44 209 GLU A O 1
ATOM 1613 N N . ILE A 1 210 ? 3.419 13.297 -3.265 1.00 98.56 210 ILE A N 1
ATOM 1614 C CA . ILE A 1 210 ? 4.097 14.144 -4.238 1.00 98.56 210 ILE A CA 1
ATOM 1615 C C . ILE A 1 210 ? 5.594 13.907 -4.131 1.00 98.56 210 ILE A C 1
ATOM 1617 O O . ILE A 1 210 ? 6.134 13.721 -3.042 1.00 98.56 210 ILE A O 1
ATOM 1621 N N . GLY A 1 211 ? 6.282 13.907 -5.259 1.00 97.50 211 GLY A N 1
ATOM 1622 C CA . GLY A 1 211 ? 7.713 13.663 -5.276 1.00 97.50 211 GLY A CA 1
ATOM 1623 C C . GLY A 1 211 ? 8.330 13.920 -6.630 1.00 97.50 211 GLY A C 1
ATOM 1624 O O . GLY A 1 211 ? 7.661 14.377 -7.551 1.00 97.50 211 GLY A O 1
ATOM 1625 N N . GLY A 1 212 ? 9.617 13.642 -6.751 1.00 95.88 212 GLY A N 1
ATOM 1626 C CA . GLY A 1 212 ? 10.384 13.922 -7.955 1.00 95.88 212 GLY A CA 1
ATOM 1627 C C . GLY A 1 212 ? 11.873 13.993 -7.666 1.00 95.88 212 GLY A C 1
ATOM 1628 O O . GLY A 1 212 ? 12.300 13.943 -6.509 1.00 95.88 212 GLY A O 1
ATOM 1629 N N . GLY A 1 213 ? 12.660 14.106 -8.724 1.00 94.19 213 GLY A N 1
ATOM 1630 C CA . GLY A 1 213 ? 14.087 14.368 -8.640 1.00 94.19 213 GLY A CA 1
ATOM 1631 C C . GLY A 1 213 ? 14.468 15.558 -9.509 1.00 94.19 213 GLY A C 1
ATOM 1632 O O . GLY A 1 213 ? 13.764 15.919 -10.452 1.00 94.19 213 GLY A O 1
ATOM 1633 N N . THR A 1 214 ? 15.598 16.181 -9.196 1.00 87.12 214 THR A N 1
ATOM 1634 C CA . THR A 1 214 ? 16.179 17.224 -10.043 1.00 87.12 214 THR A CA 1
ATOM 1635 C C . THR A 1 214 ? 17.159 16.591 -11.024 1.00 87.12 214 THR A C 1
ATOM 1637 O O . THR A 1 214 ? 17.944 15.721 -10.654 1.00 87.12 214 THR A O 1
ATOM 1640 N N . ASN A 1 215 ? 17.114 17.018 -12.289 1.00 84.25 215 ASN A N 1
ATOM 1641 C CA . ASN A 1 215 ? 17.994 16.523 -13.357 1.00 84.25 215 ASN A CA 1
ATOM 1642 C C . ASN A 1 215 ? 17.984 14.989 -13.517 1.00 84.25 215 ASN A C 1
ATOM 1644 O O . ASN A 1 215 ? 19.004 14.383 -13.850 1.00 84.25 215 ASN A O 1
ATOM 1648 N N . THR A 1 216 ? 16.832 14.358 -13.283 1.00 89.62 216 THR A N 1
ATOM 1649 C CA . THR A 1 216 ? 16.677 12.911 -13.463 1.00 89.62 216 THR A CA 1
ATOM 1650 C C . THR A 1 216 ? 16.715 12.541 -14.936 1.00 89.62 216 THR A C 1
ATOM 1652 O O . THR A 1 216 ? 16.215 13.286 -15.774 1.00 89.62 216 THR A O 1
ATOM 1655 N N . THR A 1 217 ? 17.324 11.403 -15.251 1.00 88.19 217 THR A N 1
ATOM 1656 C CA . THR A 1 217 ? 17.507 10.881 -16.613 1.00 88.19 217 THR A CA 1
ATOM 1657 C C . THR A 1 217 ? 16.627 9.668 -16.893 1.00 88.19 217 THR A C 1
ATOM 1659 O O . THR A 1 217 ? 16.212 9.481 -18.031 1.00 88.19 217 THR A O 1
ATOM 1662 N N . PHE A 1 218 ? 16.323 8.860 -15.875 1.00 90.62 218 PHE A N 1
ATOM 1663 C CA . PHE A 1 218 ? 15.471 7.672 -15.988 1.00 90.62 218 PHE A CA 1
ATOM 1664 C C . PHE A 1 218 ? 14.382 7.584 -14.916 1.00 90.62 218 PHE A C 1
ATOM 1666 O O . PHE A 1 218 ? 13.419 6.837 -15.089 1.00 90.62 218 PHE A O 1
ATOM 1673 N N . LEU A 1 219 ? 14.516 8.333 -13.821 1.00 93.25 219 LEU A N 1
ATOM 1674 C CA . LEU A 1 219 ? 13.440 8.558 -12.859 1.00 93.25 219 LEU A CA 1
ATOM 1675 C C . LEU A 1 219 ? 12.589 9.774 -13.278 1.00 93.25 219 LEU A C 1
ATOM 1677 O O . LEU A 1 219 ? 13.010 10.542 -14.144 1.00 93.25 219 LEU A O 1
ATOM 1681 N N . PRO A 1 220 ? 11.382 9.955 -12.716 1.00 94.06 220 PRO A N 1
ATOM 1682 C CA . PRO A 1 220 ? 10.548 11.104 -13.047 1.00 94.06 220 PRO A CA 1
ATOM 1683 C C . PRO A 1 220 ? 11.026 12.392 -12.356 1.00 94.06 220 PRO A C 1
ATOM 1685 O O . PRO A 1 220 ? 11.354 12.396 -11.167 1.00 94.06 220 PRO A O 1
ATOM 1688 N N . ASN A 1 221 ? 10.941 13.515 -13.069 1.00 94.88 221 ASN A N 1
ATOM 1689 C CA . ASN A 1 221 ? 11.195 14.858 -12.541 1.00 94.88 221 ASN A CA 1
ATOM 1690 C C . ASN A 1 221 ? 10.133 15.267 -11.513 1.00 94.88 221 ASN A C 1
ATOM 1692 O O . ASN A 1 221 ? 10.408 15.983 -10.553 1.00 94.88 221 ASN A O 1
ATOM 1696 N N . THR A 1 222 ? 8.890 14.831 -11.710 1.00 96.75 222 THR A N 1
ATOM 1697 C CA . THR A 1 222 ? 7.783 15.074 -10.779 1.00 96.75 222 THR A CA 1
ATOM 1698 C C . THR A 1 222 ? 6.821 13.899 -10.812 1.00 96.75 222 THR A C 1
ATOM 1700 O O . THR A 1 222 ? 6.642 13.252 -11.837 1.00 96.75 222 THR A O 1
ATOM 1703 N N . THR A 1 223 ? 6.210 13.587 -9.681 1.00 97.38 223 THR A N 1
ATOM 1704 C CA . THR A 1 223 ? 5.168 12.582 -9.525 1.00 97.38 223 THR A CA 1
ATOM 1705 C C . THR A 1 223 ? 4.130 13.103 -8.551 1.00 97.38 223 THR A C 1
ATOM 1707 O O . THR A 1 223 ? 4.471 13.630 -7.495 1.00 97.38 223 THR A O 1
ATOM 1710 N N . VAL A 1 224 ? 2.865 12.919 -8.904 1.00 98.56 224 VAL A N 1
ATOM 1711 C CA . VAL A 1 224 ? 1.719 13.123 -8.024 1.00 98.56 224 VAL A CA 1
ATOM 1712 C C . VAL A 1 224 ? 0.911 11.836 -8.024 1.00 98.56 224 VAL A C 1
ATOM 1714 O O . VAL A 1 224 ? 0.599 11.300 -9.086 1.00 98.56 224 VAL A O 1
ATOM 1717 N N . LEU A 1 225 ? 0.565 11.341 -6.842 1.00 98.44 225 LEU A N 1
ATOM 1718 C CA . LEU A 1 225 ? -0.358 10.235 -6.652 1.00 98.44 225 LEU A CA 1
ATOM 1719 C C . LEU A 1 225 ? -1.481 10.670 -5.722 1.00 98.44 225 LEU A C 1
ATOM 1721 O O . LEU A 1 225 ? -1.239 11.286 -4.686 1.00 98.44 225 LEU A O 1
ATOM 1725 N N . VAL A 1 226 ? -2.703 10.290 -6.073 1.00 98.69 226 VAL A N 1
ATOM 1726 C CA . VAL A 1 226 ? -3.868 10.347 -5.191 1.00 98.69 226 VAL A CA 1
ATOM 1727 C C . VAL A 1 226 ? -4.519 8.976 -5.207 1.00 98.69 226 VAL A C 1
ATOM 1729 O O . VAL A 1 226 ? -4.659 8.368 -6.266 1.00 98.69 226 VAL A O 1
ATOM 1732 N N . GLY A 1 227 ? -4.903 8.482 -4.039 1.00 98.00 227 GLY A N 1
ATOM 1733 C CA . GLY A 1 227 ? -5.504 7.168 -3.902 1.00 98.00 227 GLY A CA 1
ATOM 1734 C C . GLY A 1 227 ? -6.566 7.110 -2.823 1.00 98.00 227 GLY A C 1
ATOM 1735 O O . GLY A 1 227 ? -6.573 7.920 -1.895 1.00 98.00 227 GLY A O 1
ATOM 1736 N N . ALA A 1 228 ? -7.446 6.126 -2.934 1.00 96.94 228 ALA A N 1
ATOM 1737 C CA . ALA A 1 228 ? -8.459 5.825 -1.939 1.00 96.94 228 ALA A CA 1
ATOM 1738 C C . ALA A 1 228 ? -8.628 4.312 -1.773 1.00 96.94 228 ALA A C 1
ATOM 1740 O O . ALA A 1 228 ? -8.473 3.549 -2.730 1.00 96.94 228 ALA A O 1
ATOM 1741 N N . GLY A 1 229 ? -8.946 3.914 -0.547 1.00 96.06 229 GLY A N 1
ATOM 1742 C CA . GLY A 1 229 ? -9.380 2.580 -0.167 1.00 96.06 229 GLY A CA 1
ATOM 1743 C C . GLY A 1 229 ? -10.740 2.667 0.507 1.00 96.06 229 GLY A C 1
ATOM 1744 O O . GLY A 1 229 ? -10.984 3.581 1.301 1.00 96.06 229 GLY A O 1
ATOM 1745 N N . VAL A 1 230 ? -11.645 1.767 0.139 1.00 92.56 230 VAL A N 1
ATOM 1746 C CA . VAL A 1 230 ? -13.002 1.701 0.679 1.00 92.56 230 VAL A CA 1
ATOM 1747 C C . VAL A 1 230 ? -13.246 0.298 1.204 1.00 92.56 230 VAL A C 1
ATOM 1749 O O . VAL A 1 230 ? -13.205 -0.677 0.446 1.00 92.56 230 VAL A O 1
ATOM 1752 N N . ALA A 1 231 ? -13.514 0.203 2.505 1.00 88.75 231 ALA A N 1
ATOM 1753 C CA . ALA A 1 231 ? -13.921 -1.051 3.118 1.00 88.75 231 ALA A CA 1
ATOM 1754 C C . ALA A 1 231 ? -15.297 -1.458 2.580 1.00 88.75 231 ALA A C 1
ATOM 1756 O O . ALA A 1 231 ? -16.182 -0.621 2.393 1.00 88.75 231 ALA A O 1
ATOM 1757 N N . THR A 1 232 ? -15.483 -2.748 2.319 1.00 89.00 232 THR A N 1
ATOM 1758 C CA . THR A 1 232 ? -16.761 -3.259 1.814 1.00 89.00 232 THR A CA 1
ATOM 1759 C C . THR A 1 232 ? -17.593 -3.891 2.928 1.00 89.00 232 THR A C 1
ATOM 1761 O O . THR A 1 232 ? -17.118 -4.118 4.037 1.00 89.00 232 THR A O 1
ATOM 1764 N N . HIS A 1 233 ? -18.841 -4.236 2.607 1.00 86.88 233 HIS A N 1
ATOM 1765 C CA . HIS A 1 233 ? -19.700 -5.037 3.484 1.00 86.88 233 HIS A CA 1
ATOM 1766 C C . HIS A 1 233 ? -19.177 -6.472 3.686 1.00 86.88 233 HIS A C 1
ATOM 1768 O O . HIS A 1 233 ? -19.652 -7.168 4.579 1.00 86.88 233 HIS A O 1
ATOM 1774 N N . TYR A 1 234 ? -18.215 -6.925 2.870 1.00 83.38 234 TYR A N 1
ATOM 1775 C CA . TYR A 1 234 ? -17.550 -8.212 3.038 1.00 83.38 234 TYR A CA 1
ATOM 1776 C C . TYR A 1 234 ? -16.306 -8.036 3.922 1.00 83.38 234 TYR A C 1
ATOM 1778 O O . TYR A 1 234 ? -15.371 -7.336 3.521 1.00 83.38 234 TYR A O 1
ATOM 1786 N N . PRO A 1 235 ? -16.253 -8.673 5.107 1.00 84.31 235 PRO A N 1
ATOM 1787 C CA . PRO A 1 235 ? -15.109 -8.561 6.002 1.00 84.31 235 PRO A CA 1
ATOM 1788 C C . PRO A 1 235 ? -13.795 -8.938 5.313 1.00 84.31 235 PRO A C 1
ATOM 1790 O O . PRO A 1 235 ? -13.717 -9.939 4.599 1.00 84.31 235 PRO A O 1
ATOM 1793 N N . GLY A 1 236 ? -12.767 -8.118 5.530 1.00 84.50 236 GLY A N 1
ATOM 1794 C CA . GLY A 1 236 ? -11.438 -8.304 4.946 1.00 84.50 236 GLY A CA 1
ATOM 1795 C C . GLY A 1 236 ? -11.295 -7.821 3.501 1.00 84.50 236 GLY A C 1
ATOM 1796 O O . GLY A 1 236 ? -10.163 -7.687 3.046 1.00 84.50 236 GLY A O 1
ATOM 1797 N N . LEU A 1 237 ? -12.388 -7.522 2.788 1.00 93.75 237 LEU A N 1
ATOM 1798 C CA . LEU A 1 237 ? -12.339 -7.016 1.416 1.00 93.75 237 LEU A CA 1
ATOM 1799 C C . LEU A 1 237 ? -12.350 -5.483 1.382 1.00 93.75 237 LEU A C 1
ATOM 1801 O O . LEU A 1 237 ? -13.294 -4.838 1.848 1.00 93.75 237 LEU A O 1
ATOM 1805 N N . GLU A 1 238 ? -11.337 -4.922 0.730 1.00 95.25 238 GLU A N 1
ATOM 1806 C CA . GLU A 1 238 ? -11.184 -3.498 0.457 1.00 95.25 238 GLU A CA 1
ATOM 1807 C C . GLU A 1 238 ? -11.056 -3.251 -1.051 1.00 95.25 238 GLU A C 1
ATOM 1809 O O . GLU A 1 238 ? -10.292 -3.927 -1.746 1.00 95.25 238 GLU A O 1
ATOM 1814 N N . LEU A 1 239 ? -11.801 -2.272 -1.567 1.00 98.31 239 LEU A N 1
ATOM 1815 C CA . LEU A 1 239 ? -11.652 -1.781 -2.936 1.00 98.31 239 LEU A CA 1
ATOM 1816 C C . LEU A 1 239 ? -10.698 -0.599 -2.949 1.00 98.31 239 LEU A C 1
ATOM 1818 O O . LEU A 1 239 ? -10.789 0.292 -2.112 1.00 98.31 239 LEU A O 1
ATOM 1822 N N . LEU A 1 240 ? -9.787 -0.587 -3.911 1.00 97.88 240 LEU A N 1
ATOM 1823 C CA . LEU A 1 240 ? -8.657 0.326 -3.938 1.00 97.88 240 LEU A CA 1
ATOM 1824 C C . LEU A 1 240 ? -8.559 0.977 -5.309 1.00 97.88 240 LEU A C 1
ATOM 1826 O O . LEU A 1 240 ? -8.812 0.347 -6.334 1.00 97.88 240 LEU A O 1
ATOM 1830 N N . SER A 1 241 ? -8.174 2.242 -5.333 1.00 97.88 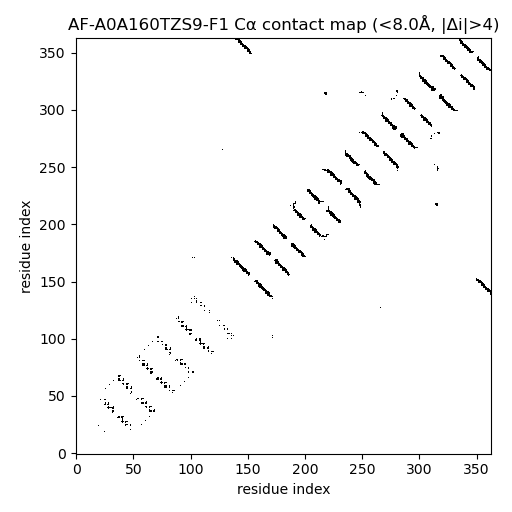241 SER A N 1
ATOM 1831 C CA . SER A 1 241 ? -8.012 2.988 -6.572 1.00 97.88 241 SER A CA 1
ATOM 1832 C C . SER A 1 241 ? -6.952 4.057 -6.394 1.00 97.88 241 SER A C 1
ATOM 1834 O O . SER A 1 241 ? -7.081 4.905 -5.515 1.00 97.88 241 SER A O 1
ATOM 1836 N N . ASP A 1 242 ? -5.947 4.055 -7.265 1.00 97.94 242 ASP A N 1
ATOM 1837 C CA . ASP A 1 242 ? -4.937 5.108 -7.331 1.00 97.94 242 ASP A CA 1
ATOM 1838 C C . ASP A 1 242 ? -4.912 5.753 -8.721 1.00 97.94 242 ASP A C 1
ATOM 1840 O O . ASP A 1 242 ? -5.045 5.075 -9.740 1.00 97.94 242 ASP A O 1
ATOM 1844 N N . ILE A 1 243 ? -4.673 7.060 -8.762 1.00 98.62 243 ILE A N 1
ATOM 1845 C CA . ILE A 1 243 ? -4.264 7.794 -9.959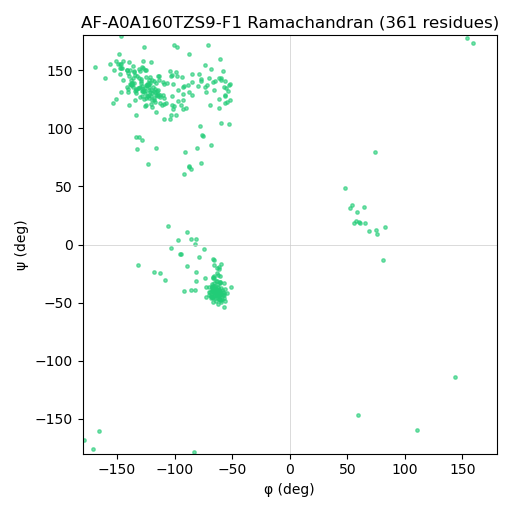 1.00 98.62 243 ILE A CA 1
ATOM 1846 C C . ILE A 1 243 ? -2.853 8.308 -9.706 1.00 98.62 243 ILE A C 1
ATOM 1848 O O . ILE A 1 243 ? -2.592 8.929 -8.675 1.00 98.62 243 ILE A O 1
ATOM 1852 N N . ARG A 1 244 ? -1.943 8.064 -10.646 1.00 98.06 244 ARG A N 1
ATOM 1853 C CA . ARG A 1 244 ? -0.561 8.550 -10.611 1.00 98.06 244 ARG A CA 1
ATOM 1854 C C . ARG A 1 244 ? -0.257 9.301 -11.897 1.00 98.06 244 ARG A C 1
ATOM 1856 O O . ARG A 1 244 ? -0.489 8.767 -12.971 1.00 98.06 244 ARG A O 1
ATOM 1863 N N . THR A 1 245 ? 0.322 10.487 -11.789 1.00 98.00 245 THR A N 1
ATOM 1864 C CA . THR A 1 245 ? 0.872 11.226 -12.929 1.00 98.00 245 THR A CA 1
ATOM 1865 C C . THR A 1 245 ? 2.339 11.504 -12.666 1.00 98.00 245 THR A C 1
ATOM 1867 O O . THR A 1 245 ? 2.679 12.069 -11.627 1.00 98.00 245 THR A O 1
ATOM 1870 N N . SER A 1 246 ? 3.194 11.114 -13.603 1.00 96.62 246 SER A N 1
ATOM 1871 C CA . SER A 1 246 ? 4.643 11.258 -13.523 1.00 96.62 246 SER A CA 1
ATOM 1872 C C . SER A 1 246 ? 5.174 11.957 -14.772 1.00 96.62 246 SER A C 1
ATOM 1874 O O . SER A 1 246 ? 4.830 11.587 -15.889 1.00 96.62 246 SER A O 1
ATOM 1876 N N . GLU A 1 247 ? 6.017 12.965 -14.577 1.00 95.31 247 GLU A N 1
ATOM 1877 C CA . GLU A 1 247 ? 6.682 13.714 -15.645 1.00 95.31 247 GLU A CA 1
ATOM 1878 C C . GLU A 1 247 ? 8.101 13.180 -15.827 1.00 95.31 247 GLU A C 1
ATOM 1880 O O . GLU A 1 247 ? 8.948 13.368 -14.950 1.00 95.31 247 GLU A O 1
ATOM 1885 N N . TYR A 1 248 ? 8.372 12.523 -16.952 1.00 93.50 248 TYR A N 1
ATOM 1886 C CA . TYR A 1 248 ? 9.713 12.092 -17.347 1.00 93.50 248 TYR A CA 1
ATOM 1887 C C . TYR A 1 248 ? 10.326 13.088 -18.334 1.00 93.50 248 TYR A C 1
ATOM 1889 O O . TYR A 1 248 ? 9.644 13.964 -18.860 1.00 93.50 248 TYR A O 1
ATOM 1897 N N . GLN A 1 249 ? 11.622 12.944 -18.627 1.00 90.19 249 GLN A N 1
ATOM 1898 C CA . GLN A 1 249 ? 12.251 13.722 -19.704 1.00 90.19 249 GLN A CA 1
ATOM 1899 C C . GLN A 1 249 ? 11.611 13.460 -21.074 1.00 90.19 249 GLN A C 1
ATOM 1901 O O . GLN A 1 249 ? 11.580 14.352 -21.915 1.00 90.19 249 GLN A O 1
ATOM 1906 N N . SER A 1 250 ? 11.119 12.243 -21.299 1.00 91.50 250 SER A N 1
ATOM 1907 C CA . SER A 1 250 ? 10.493 11.831 -22.555 1.00 91.50 250 SER A CA 1
ATOM 1908 C C . SER A 1 250 ? 9.036 12.260 -22.697 1.00 91.50 250 SER A C 1
ATOM 1910 O O . SER A 1 250 ? 8.551 12.375 -23.817 1.00 91.50 250 SER A O 1
ATOM 1912 N N . GLY A 1 251 ? 8.341 12.499 -21.584 1.00 93.69 251 GLY A N 1
ATOM 1913 C CA . GLY A 1 251 ? 6.934 12.863 -21.584 1.00 93.69 251 GLY A CA 1
ATOM 1914 C C . GLY A 1 251 ? 6.213 12.486 -20.295 1.00 93.69 251 GLY A C 1
ATOM 1915 O O . GLY A 1 251 ? 6.777 11.903 -19.363 1.00 93.69 251 GLY A O 1
ATOM 1916 N N . ARG A 1 252 ? 4.932 12.848 -20.253 1.00 96.19 252 ARG A N 1
ATOM 1917 C CA . ARG A 1 252 ? 4.034 12.541 -19.143 1.00 96.19 252 ARG A CA 1
ATOM 1918 C C . ARG A 1 252 ? 3.542 11.107 -19.250 1.00 96.19 252 ARG A C 1
ATOM 1920 O O . ARG A 1 252 ? 3.065 10.703 -20.300 1.00 96.19 252 ARG A O 1
ATOM 1927 N N . VAL A 1 253 ? 3.536 10.404 -18.126 1.00 97.62 253 VAL A N 1
ATOM 1928 C CA . VAL A 1 253 ? 2.845 9.126 -17.964 1.00 97.62 253 VAL A CA 1
ATOM 1929 C C . VAL A 1 253 ? 1.754 9.291 -16.916 1.00 97.62 253 VAL A C 1
ATOM 1931 O O . VAL A 1 253 ? 2.018 9.750 -15.801 1.00 97.62 253 VAL A O 1
ATOM 1934 N N . THR A 1 254 ? 0.530 8.890 -17.247 1.00 98.00 254 THR A N 1
ATOM 1935 C CA . THR A 1 254 ? -0.590 8.863 -16.300 1.00 98.00 254 THR A CA 1
ATOM 1936 C C . THR A 1 254 ? -1.118 7.445 -16.166 1.00 98.00 254 THR A C 1
ATOM 1938 O O . THR A 1 254 ? -1.409 6.783 -17.157 1.00 98.00 254 THR A O 1
ATOM 1941 N N . SER A 1 255 ? -1.272 6.982 -14.930 1.00 97.62 255 SER A N 1
ATOM 1942 C CA . SER A 1 255 ? -1.738 5.641 -14.612 1.00 97.62 255 SER A CA 1
ATOM 1943 C C . SER A 1 255 ? -2.975 5.671 -13.721 1.00 97.62 255 SER A C 1
ATOM 1945 O O . SER A 1 255 ? -3.028 6.431 -12.754 1.00 97.62 255 SER A O 1
ATOM 1947 N N . PHE A 1 256 ? -3.935 4.797 -14.010 1.00 98.38 256 PHE A N 1
ATOM 1948 C CA . PHE A 1 256 ? -5.095 4.502 -13.175 1.00 98.38 256 PHE A CA 1
ATOM 1949 C C . PHE A 1 256 ? -5.045 3.037 -12.730 1.00 98.38 256 PHE A C 1
ATOM 1951 O O . PHE A 1 256 ? -4.961 2.128 -13.561 1.00 98.38 256 PHE A O 1
ATOM 1958 N N . LEU A 1 257 ? -5.056 2.815 -11.415 1.00 97.81 257 LEU A N 1
ATOM 1959 C CA . LEU A 1 257 ? -4.786 1.522 -10.789 1.00 97.81 257 LEU A CA 1
ATOM 1960 C C . LEU A 1 257 ? -5.948 1.067 -9.887 1.00 97.81 257 LEU A C 1
ATOM 1962 O O . LEU A 1 257 ? -5.792 1.050 -8.660 1.00 97.81 257 LEU A O 1
ATOM 1966 N N . PRO A 1 258 ? -7.118 0.711 -10.443 1.00 98.56 258 PRO A N 1
ATOM 1967 C CA . PRO A 1 258 ? -8.180 0.094 -9.665 1.00 98.56 258 PRO A CA 1
ATOM 1968 C C . PRO A 1 258 ? -7.774 -1.314 -9.214 1.00 98.56 258 PRO A C 1
ATOM 1970 O O . PRO A 1 258 ? -7.015 -2.026 -9.879 1.00 98.56 258 PRO A O 1
ATOM 1973 N N . GLY A 1 259 ? -8.303 -1.758 -8.083 1.00 98.38 259 GLY A N 1
ATOM 1974 C CA . GLY A 1 259 ? -8.098 -3.116 -7.617 1.00 98.38 259 GLY A CA 1
ATOM 1975 C C . GLY A 1 259 ? -8.809 -3.433 -6.319 1.00 98.38 259 GLY A C 1
ATOM 1976 O O . GLY A 1 259 ? -9.647 -2.677 -5.836 1.00 98.38 259 GLY A O 1
ATOM 1977 N N . ALA A 1 260 ? -8.445 -4.576 -5.760 1.00 98.38 260 ALA A N 1
ATOM 1978 C CA . ALA A 1 260 ? -9.001 -5.076 -4.519 1.00 98.38 260 ALA A CA 1
ATOM 1979 C C . ALA A 1 260 ? -7.893 -5.671 -3.654 1.00 98.38 260 ALA A C 1
ATOM 1981 O O . ALA A 1 260 ? -6.895 -6.182 -4.171 1.00 98.38 260 ALA A O 1
ATOM 1982 N N . GLN A 1 261 ? -8.078 -5.600 -2.345 1.00 97.69 261 GLN A N 1
ATOM 1983 C CA . GLN A 1 261 ? -7.283 -6.323 -1.368 1.00 97.69 261 GLN A CA 1
ATOM 1984 C C . GLN A 1 261 ? -8.212 -7.162 -0.509 1.00 97.69 261 GLN A C 1
ATOM 1986 O O . GLN A 1 261 ? -9.263 -6.694 -0.084 1.00 97.69 261 GLN A O 1
ATOM 1991 N N . TYR A 1 262 ? -7.805 -8.396 -0.252 1.00 96.25 262 TYR A N 1
ATOM 1992 C CA . TYR A 1 262 ? -8.462 -9.270 0.695 1.00 96.25 262 TYR A CA 1
ATOM 1993 C C . TYR A 1 262 ? -7.486 -9.657 1.800 1.00 96.25 262 TYR A C 1
ATOM 1995 O O . TYR A 1 262 ? -6.456 -10.285 1.540 1.00 96.25 262 TYR A O 1
ATOM 2003 N N . THR A 1 263 ? -7.816 -9.285 3.030 1.00 92.00 263 THR A N 1
ATOM 2004 C CA . THR A 1 263 ? -7.104 -9.692 4.240 1.00 92.00 263 THR A CA 1
ATOM 2005 C C . THR A 1 263 ? -7.885 -10.819 4.901 1.00 92.00 263 THR A C 1
ATOM 2007 O O . THR A 1 263 ? -9.043 -10.656 5.282 1.00 92.00 263 THR A O 1
ATOM 2010 N N . PHE A 1 264 ? -7.252 -11.981 5.025 1.00 87.25 264 PHE A N 1
ATOM 2011 C CA . PHE A 1 264 ? -7.865 -13.160 5.625 1.00 87.25 264 PHE A CA 1
ATOM 2012 C C . PHE A 1 264 ? -7.967 -12.998 7.146 1.00 87.25 264 PHE A C 1
ATOM 2014 O O . PHE A 1 264 ? -7.178 -12.274 7.758 1.00 87.25 264 PHE A O 1
ATOM 2021 N N . ALA A 1 265 ? -8.927 -13.696 7.759 1.00 77.25 265 ALA A N 1
ATOM 2022 C CA . ALA A 1 265 ? -9.125 -13.687 9.207 1.00 77.25 265 ALA A CA 1
ATOM 2023 C C . ALA A 1 265 ? -7.818 -14.001 9.965 1.00 77.25 265 ALA A C 1
ATOM 2025 O O . ALA A 1 265 ? -7.036 -14.860 9.550 1.00 77.25 265 ALA A O 1
ATOM 2026 N N . GLY A 1 266 ? -7.568 -13.264 11.051 1.00 67.88 266 GLY A N 1
ATOM 2027 C CA . GLY A 1 266 ? -6.319 -13.345 11.818 1.00 67.88 266 GLY A CA 1
ATOM 2028 C C . GLY A 1 266 ? -5.077 -12.813 11.088 1.00 67.88 266 GLY A C 1
ATOM 2029 O O . GLY A 1 266 ? -3.962 -13.086 11.520 1.00 67.88 266 GLY A O 1
ATOM 2030 N N . GLU A 1 267 ? -5.242 -12.114 9.956 1.00 73.69 267 GLU A N 1
ATOM 2031 C CA . GLU A 1 267 ? -4.167 -11.524 9.131 1.00 73.69 267 GLU A CA 1
ATOM 2032 C C . GLU A 1 267 ? -3.087 -12.516 8.660 1.00 73.69 267 GLU A C 1
ATOM 2034 O O . GLU A 1 267 ? -1.993 -12.130 8.217 1.00 73.69 267 GLU A O 1
ATOM 2039 N N . ALA A 1 268 ? -3.430 -13.807 8.699 1.00 82.00 268 ALA A N 1
ATOM 2040 C CA . ALA A 1 268 ? -2.575 -14.917 8.302 1.00 82.00 268 ALA A CA 1
ATOM 2041 C C . ALA A 1 268 ? -2.209 -14.858 6.813 1.00 82.00 268 ALA A C 1
ATOM 2043 O O . ALA A 1 268 ? -1.170 -15.374 6.399 1.00 82.00 268 ALA A O 1
ATOM 2044 N N . ALA A 1 269 ? -3.041 -14.206 6.003 1.00 91.50 269 ALA A N 1
ATOM 2045 C CA . ALA A 1 269 ? -2.735 -13.915 4.618 1.00 91.50 269 ALA A CA 1
ATOM 2046 C C . ALA A 1 269 ? -3.355 -12.587 4.173 1.00 91.50 269 ALA A C 1
ATOM 2048 O O . ALA A 1 269 ? -4.362 -12.128 4.709 1.00 91.50 269 ALA A O 1
ATOM 2049 N N . GLU A 1 270 ? -2.751 -11.989 3.157 1.00 94.81 270 GLU A N 1
ATOM 2050 C CA . GLU A 1 270 ? -3.256 -10.817 2.454 1.00 94.81 270 GLU A CA 1
ATOM 2051 C C . GLU A 1 270 ? -2.973 -10.987 0.966 1.00 94.81 270 GLU A C 1
ATOM 2053 O O . GLU A 1 270 ? -1.860 -11.363 0.589 1.00 94.81 270 GLU A O 1
ATOM 2058 N N . ILE A 1 271 ? -3.969 -10.718 0.127 1.00 98.19 271 ILE A N 1
ATOM 2059 C CA . ILE A 1 271 ? -3.842 -10.753 -1.329 1.00 98.19 271 ILE A CA 1
ATOM 2060 C C . ILE A 1 271 ? -4.327 -9.420 -1.887 1.00 98.19 271 ILE A C 1
ATOM 2062 O O . ILE A 1 271 ? -5.459 -9.025 -1.640 1.00 98.19 271 ILE A O 1
ATOM 2066 N N . GLU A 1 272 ? -3.493 -8.751 -2.677 1.00 98.50 272 GLU A N 1
ATOM 2067 C CA . GLU A 1 272 ? -3.852 -7.553 -3.436 1.00 98.50 272 GLU A CA 1
ATOM 2068 C C . GLU A 1 272 ? -3.773 -7.863 -4.930 1.00 98.50 272 GLU A C 1
ATOM 2070 O O . GLU A 1 272 ? -2.766 -8.386 -5.407 1.00 98.50 272 GLU A O 1
ATOM 2075 N N . VAL A 1 273 ? -4.802 -7.475 -5.678 1.00 98.62 273 VAL A N 1
ATOM 2076 C CA . VAL A 1 273 ? -4.789 -7.465 -7.142 1.00 98.62 273 VAL A CA 1
ATOM 2077 C C . VAL A 1 273 ? -5.057 -6.045 -7.625 1.00 98.62 273 VAL A C 1
ATOM 2079 O O . VAL A 1 273 ? -5.894 -5.327 -7.072 1.00 98.62 273 VAL A O 1
ATOM 2082 N N . ARG A 1 274 ? -4.335 -5.620 -8.661 1.00 98.38 274 ARG A N 1
ATOM 2083 C CA . ARG A 1 274 ? -4.546 -4.337 -9.340 1.00 98.38 274 ARG A CA 1
ATOM 2084 C C . ARG A 1 274 ? -4.582 -4.550 -10.836 1.00 98.38 274 ARG A C 1
ATOM 2086 O O . ARG A 1 274 ? -3.699 -5.210 -11.380 1.00 98.38 274 ARG A O 1
ATOM 2093 N N . TYR A 1 275 ? -5.553 -3.922 -11.477 1.00 98.44 275 TYR A N 1
ATOM 2094 C CA . TYR A 1 275 ? -5.521 -3.679 -12.906 1.00 98.44 275 TYR A CA 1
ATOM 2095 C 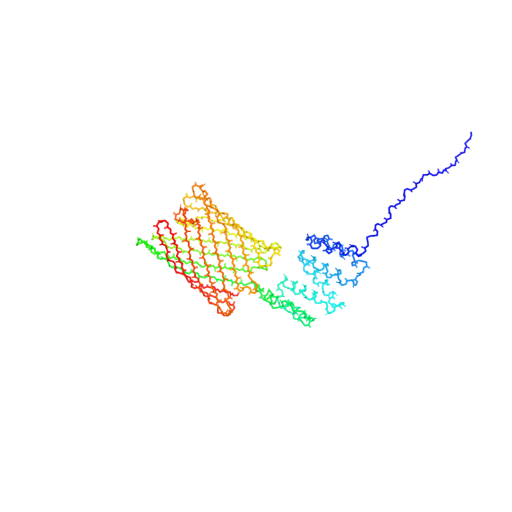C . TYR A 1 275 ? -4.792 -2.354 -13.137 1.00 98.44 275 TYR A C 1
ATOM 2097 O O . TYR A 1 275 ? -5.038 -1.374 -12.441 1.00 98.44 275 TYR A O 1
ATOM 2105 N N . ILE A 1 276 ? -3.838 -2.339 -14.054 1.00 97.75 276 ILE A N 1
ATOM 2106 C CA . ILE A 1 276 ? -2.971 -1.201 -14.345 1.00 97.75 276 ILE A CA 1
ATOM 2107 C C . ILE A 1 276 ? -3.387 -0.669 -15.706 1.00 97.75 276 ILE A C 1
ATOM 2109 O O . ILE A 1 276 ? -3.330 -1.403 -16.684 1.00 97.75 276 ILE A O 1
ATOM 2113 N N . ASN A 1 277 ? -3.786 0.596 -15.766 1.00 98.00 277 ASN A N 1
ATOM 2114 C CA . ASN A 1 277 ? -4.099 1.304 -17.004 1.00 98.00 277 ASN A CA 1
ATOM 2115 C C . ASN A 1 277 ? -3.125 2.462 -17.117 1.00 98.00 277 ASN A C 1
ATOM 2117 O O . ASN A 1 277 ? -3.024 3.251 -16.180 1.00 98.00 277 ASN A O 1
ATOM 2121 N N . VAL A 1 278 ? -2.407 2.565 -18.225 1.00 97.75 278 VAL A N 1
ATOM 2122 C CA . VAL A 1 278 ? -1.376 3.577 -18.442 1.00 97.75 278 VAL A CA 1
ATOM 2123 C C . VAL A 1 278 ? -1.657 4.287 -19.747 1.00 97.75 278 VAL A C 1
ATOM 2125 O O . VAL A 1 278 ? -1.893 3.655 -20.770 1.00 97.75 278 VAL A O 1
ATOM 2128 N N . ARG A 1 279 ? -1.606 5.610 -19.707 1.00 97.88 279 ARG A N 1
ATOM 2129 C CA . ARG A 1 279 ? -1.419 6.454 -20.875 1.00 97.88 279 ARG A CA 1
ATOM 2130 C C . ARG A 1 279 ? 0.029 6.923 -20.847 1.00 97.88 279 ARG A C 1
ATOM 2132 O O . ARG A 1 279 ? 0.430 7.596 -19.895 1.00 97.88 279 ARG A O 1
ATOM 2139 N N . ASP A 1 280 ? 0.805 6.438 -21.804 1.00 95.50 280 ASP A N 1
ATOM 2140 C CA . ASP A 1 280 ? 2.259 6.563 -21.814 1.00 95.50 280 ASP A CA 1
ATOM 2141 C C . ASP A 1 280 ? 2.744 7.909 -22.372 1.00 95.50 280 ASP A C 1
ATOM 2143 O O . ASP A 1 280 ? 1.951 8.783 -22.729 1.00 95.50 280 ASP A O 1
ATOM 2147 N N . GLU A 1 281 ? 4.065 8.072 -22.443 1.00 94.38 281 GLU A N 1
ATOM 2148 C CA . GLU A 1 281 ? 4.729 9.283 -22.926 1.00 94.38 281 GLU A CA 1
ATOM 2149 C C . GLU A 1 281 ? 4.386 9.653 -24.380 1.00 94.38 281 GLU A C 1
ATOM 2151 O O . GLU A 1 281 ? 4.583 10.799 -24.781 1.00 94.38 281 GLU A O 1
ATOM 2156 N N . ASN A 1 282 ? 3.837 8.708 -25.149 1.00 95.19 282 ASN A N 1
ATOM 2157 C CA . ASN A 1 282 ? 3.405 8.881 -26.534 1.00 95.19 282 ASN A CA 1
ATOM 2158 C C . ASN A 1 282 ? 1.870 8.946 -26.664 1.00 95.19 282 ASN A C 1
ATOM 2160 O O . ASN A 1 282 ? 1.344 8.778 -27.765 1.00 95.19 282 ASN A O 1
ATOM 2164 N N . ASP A 1 283 ? 1.152 9.162 -25.554 1.00 94.81 283 ASP A N 1
ATOM 2165 C CA . ASP A 1 283 ? -0.317 9.148 -25.453 1.00 94.81 283 ASP A CA 1
ATOM 2166 C C . ASP A 1 283 ? -0.955 7.790 -25.821 1.00 94.81 283 ASP A C 1
ATOM 2168 O O . ASP A 1 283 ? -2.161 7.693 -26.073 1.00 94.81 283 ASP A O 1
ATOM 2172 N N . GLN A 1 284 ? -0.173 6.703 -25.824 1.00 96.94 284 GLN A N 1
ATOM 2173 C CA . GLN A 1 284 ? -0.690 5.365 -26.093 1.00 96.94 284 GLN A CA 1
ATOM 2174 C C . GLN A 1 284 ? -1.246 4.739 -24.820 1.00 96.94 284 GLN A C 1
ATOM 2176 O O . GLN A 1 284 ? -0.676 4.849 -23.734 1.00 96.94 284 GLN A O 1
ATOM 2181 N N . HIS A 1 285 ? -2.378 4.050 -24.963 1.00 97.38 285 HIS A N 1
ATOM 2182 C CA . HIS A 1 285 ? -2.955 3.284 -23.870 1.00 97.38 285 HIS A CA 1
ATOM 2183 C C . HIS A 1 285 ? -2.327 1.892 -23.793 1.00 97.38 285 HIS A C 1
ATOM 2185 O O . HIS A 1 285 ? -2.337 1.141 -24.769 1.00 97.38 285 HIS A O 1
ATOM 2191 N N . ARG A 1 286 ? -1.857 1.530 -22.604 1.00 96.69 286 ARG A N 1
ATOM 2192 C CA . ARG A 1 286 ? -1.344 0.208 -22.245 1.00 96.69 286 ARG A CA 1
ATOM 2193 C C . ARG A 1 286 ? -2.034 -0.264 -20.983 1.00 96.69 286 ARG A C 1
ATOM 2195 O O . ARG A 1 286 ? -2.457 0.543 -20.156 1.00 96.69 286 ARG A O 1
ATOM 2202 N N . SER A 1 287 ? -2.131 -1.572 -20.809 1.00 97.75 287 SER A N 1
ATOM 2203 C CA . SER A 1 287 ? -2.719 -2.115 -19.596 1.00 97.75 287 SER A CA 1
ATOM 2204 C C . SER A 1 287 ? -2.118 -3.445 -19.216 1.00 97.75 287 SER A C 1
ATOM 2206 O O . SER A 1 287 ? -1.686 -4.197 -20.080 1.00 97.75 287 SER A O 1
ATOM 2208 N N . GLY A 1 288 ? -2.199 -3.760 -17.937 1.00 98.00 288 GLY A N 1
ATOM 2209 C CA . GLY A 1 288 ? -1.793 -5.047 -17.415 1.00 98.00 288 GLY A CA 1
ATOM 2210 C C . GLY A 1 288 ? -2.323 -5.246 -16.015 1.00 98.00 288 GLY A C 1
ATOM 2211 O O . GLY A 1 288 ? -3.265 -4.581 -15.588 1.00 98.00 288 GLY A O 1
ATOM 2212 N N . TYR A 1 289 ? -1.731 -6.166 -15.280 1.00 98.19 289 TYR A N 1
ATOM 2213 C CA . TYR A 1 289 ? -2.187 -6.497 -13.945 1.00 98.19 289 TYR A CA 1
ATOM 2214 C C . TYR A 1 289 ? -1.016 -6.877 -13.054 1.00 98.19 289 TYR A C 1
ATOM 2216 O O . TYR A 1 289 ? 0.042 -7.312 -13.506 1.00 98.19 289 TYR A O 1
ATOM 2224 N N . ARG A 1 290 ? -1.215 -6.699 -11.752 1.00 98.25 290 ARG A N 1
ATOM 2225 C CA . ARG A 1 290 ? -0.285 -7.171 -10.732 1.00 98.25 290 ARG A CA 1
ATOM 2226 C C . ARG A 1 290 ? -1.029 -7.839 -9.594 1.00 98.25 290 ARG A C 1
ATOM 2228 O O . ARG A 1 290 ? -2.141 -7.439 -9.243 1.00 98.25 290 ARG A O 1
ATOM 2235 N N . MET A 1 291 ? -0.364 -8.809 -8.992 1.00 98.56 291 MET A N 1
ATOM 2236 C CA . MET A 1 291 ? -0.792 -9.518 -7.804 1.00 98.56 291 MET A CA 1
ATOM 2237 C C . MET A 1 291 ? 0.321 -9.466 -6.764 1.00 98.56 291 MET A C 1
ATOM 2239 O O . MET A 1 291 ? 1.495 -9.710 -7.052 1.00 98.56 291 MET A O 1
ATOM 2243 N N . ARG A 1 292 ? -0.060 -9.158 -5.531 1.00 98.56 292 ARG A N 1
ATOM 2244 C CA . ARG A 1 292 ? 0.799 -9.259 -4.357 1.00 98.56 292 ARG A CA 1
ATOM 2245 C C . ARG A 1 292 ? 0.146 -10.189 -3.364 1.00 98.56 292 ARG A C 1
ATOM 2247 O O . ARG A 1 292 ? -1.068 -10.165 -3.183 1.00 98.56 292 ARG A O 1
ATOM 2254 N N . SER A 1 293 ? 0.951 -10.997 -2.701 1.00 98.00 293 SER A N 1
ATOM 2255 C CA . SER A 1 293 ? 0.471 -11.858 -1.631 1.00 98.00 293 SER A CA 1
ATOM 2256 C C . SER A 1 293 ? 1.457 -11.852 -0.485 1.00 98.00 293 SER A C 1
ATOM 2258 O O . SER A 1 293 ? 2.667 -11.885 -0.699 1.00 98.00 293 SER A O 1
ATOM 2260 N N . THR A 1 294 ? 0.941 -11.800 0.732 1.00 97.38 294 THR A N 1
ATOM 2261 C CA . THR A 1 294 ? 1.727 -11.981 1.945 1.00 97.38 294 THR A CA 1
ATOM 2262 C C . THR A 1 294 ? 1.094 -13.097 2.748 1.00 97.38 294 THR A C 1
ATOM 2264 O O . THR A 1 294 ? -0.086 -13.020 3.064 1.00 97.38 294 THR A O 1
ATOM 2267 N N . PHE A 1 295 ? 1.878 -14.104 3.105 1.00 96.06 295 PHE A N 1
ATOM 2268 C CA . PHE A 1 295 ? 1.479 -15.193 3.987 1.00 96.06 295 PHE A CA 1
ATOM 2269 C C . PHE A 1 295 ? 2.274 -15.079 5.280 1.00 96.06 295 PHE A C 1
ATOM 2271 O O . PHE A 1 295 ? 3.499 -14.989 5.248 1.00 96.06 295 PHE A O 1
ATOM 2278 N N . ARG A 1 296 ? 1.589 -15.068 6.417 1.00 91.81 296 ARG A N 1
ATOM 2279 C CA . ARG A 1 296 ? 2.169 -14.958 7.757 1.00 91.81 296 ARG A CA 1
ATOM 2280 C C . ARG A 1 296 ? 1.872 -16.252 8.517 1.00 91.81 296 ARG A C 1
ATOM 2282 O O . ARG A 1 296 ? 0.872 -16.313 9.229 1.00 91.81 296 ARG A O 1
ATOM 2289 N N . PRO A 1 297 ? 2.676 -17.317 8.331 1.00 83.88 297 PRO A N 1
ATOM 2290 C CA . PRO A 1 297 ? 2.540 -18.511 9.158 1.00 83.88 297 PRO A CA 1
ATOM 2291 C C . PRO A 1 297 ? 2.773 -18.158 10.635 1.00 83.88 297 PRO A C 1
ATOM 2293 O O . PRO A 1 297 ? 3.406 -17.151 10.951 1.00 83.88 297 PRO A O 1
ATOM 2296 N N . THR A 1 298 ? 2.297 -18.998 11.554 1.00 76.56 298 THR A N 1
ATOM 2297 C CA . THR A 1 298 ? 2.525 -18.805 12.995 1.00 76.56 298 THR A CA 1
ATOM 2298 C C . THR A 1 298 ? 4.019 -18.648 13.303 1.00 76.56 298 THR A C 1
ATOM 2300 O O . THR A 1 298 ? 4.830 -19.463 12.859 1.00 76.56 298 THR A O 1
ATOM 2303 N N . GLY A 1 299 ? 4.385 -17.630 14.087 1.00 80.25 299 GLY A N 1
ATOM 2304 C CA . GLY A 1 299 ? 5.775 -17.325 14.441 1.00 80.25 299 GLY A CA 1
ATOM 2305 C C . GLY A 1 299 ? 6.298 -16.035 13.791 1.00 80.25 299 GLY A C 1
ATOM 2306 O O . GLY A 1 299 ? 5.511 -15.166 13.420 1.00 80.25 299 GLY A O 1
ATOM 2307 N N . PRO A 1 300 ? 7.628 -15.856 13.681 1.00 89.69 300 PRO A N 1
ATOM 2308 C CA . PRO A 1 300 ? 8.221 -14.589 13.244 1.00 89.69 300 PRO A CA 1
ATOM 2309 C C . PRO A 1 300 ? 8.258 -14.405 11.721 1.00 89.69 300 PRO A C 1
ATOM 2311 O O . PRO A 1 300 ? 8.788 -13.404 11.246 1.00 89.69 300 PRO A O 1
ATOM 2314 N N . TRP A 1 301 ? 7.758 -15.355 10.937 1.00 92.44 301 TRP A N 1
ATOM 2315 C CA . TRP A 1 301 ? 8.024 -15.413 9.502 1.00 92.44 301 TRP A CA 1
ATOM 2316 C C . TRP A 1 301 ? 6.888 -14.823 8.671 1.00 92.44 301 TRP A C 1
ATOM 2318 O O . TRP A 1 301 ? 5.715 -14.934 9.024 1.00 92.44 301 TRP A O 1
ATOM 2328 N N . ALA A 1 302 ? 7.233 -14.243 7.525 1.00 95.31 302 ALA A N 1
ATOM 2329 C CA . ALA A 1 302 ? 6.281 -13.983 6.457 1.00 95.31 302 ALA A CA 1
ATOM 2330 C C . ALA A 1 302 ? 6.895 -14.284 5.087 1.00 95.31 302 ALA A C 1
ATOM 2332 O O . ALA A 1 302 ? 8.085 -14.076 4.856 1.00 95.31 302 ALA A O 1
ATOM 2333 N N . VAL A 1 303 ? 6.069 -14.783 4.174 1.00 97.75 303 VAL A N 1
ATOM 2334 C CA . VAL A 1 303 ? 6.419 -15.030 2.777 1.00 97.75 303 VAL A CA 1
ATOM 2335 C C . VAL A 1 303 ? 5.676 -14.024 1.920 1.00 97.75 303 VAL A C 1
ATOM 2337 O O . VAL A 1 303 ? 4.461 -13.883 2.031 1.00 97.75 303 VAL A O 1
ATOM 2340 N N . HIS A 1 304 ? 6.404 -13.337 1.052 1.00 98.25 304 HIS A N 1
ATOM 2341 C CA . HIS A 1 304 ? 5.863 -12.359 0.123 1.00 98.25 304 HIS A CA 1
ATOM 2342 C C . HIS A 1 304 ? 6.013 -12.880 -1.296 1.00 98.25 304 HIS A C 1
ATOM 2344 O O . HIS A 1 304 ? 7.113 -13.252 -1.694 1.00 98.25 304 HIS A O 1
ATOM 2350 N N . LEU A 1 305 ? 4.930 -12.874 -2.061 1.00 98.56 305 LEU A N 1
ATOM 2351 C CA . LEU A 1 305 ? 4.928 -13.216 -3.476 1.00 98.56 305 LEU A CA 1
ATOM 2352 C C . LEU A 1 305 ? 4.471 -12.006 -4.286 1.00 98.56 305 LEU A C 1
ATOM 2354 O O . LEU A 1 305 ? 3.562 -11.273 -3.885 1.00 98.56 305 LEU A O 1
ATOM 2358 N N . TYR A 1 306 ? 5.116 -11.804 -5.425 1.00 98.38 306 TYR A N 1
ATOM 2359 C CA . TYR A 1 306 ? 4.814 -10.742 -6.369 1.00 98.38 306 TYR A CA 1
ATOM 2360 C C . TYR A 1 306 ? 4.765 -11.322 -7.775 1.00 98.38 306 TYR A C 1
ATOM 2362 O O . TYR A 1 306 ? 5.680 -12.036 -8.187 1.00 98.38 306 TYR A O 1
ATOM 2370 N N . TYR A 1 307 ? 3.723 -10.959 -8.511 1.00 98.56 307 TYR A N 1
ATOM 2371 C CA . TYR A 1 307 ? 3.624 -11.185 -9.941 1.00 98.56 307 TYR A CA 1
ATOM 2372 C C . TYR A 1 307 ? 3.064 -9.937 -10.620 1.00 98.56 307 TYR A C 1
ATOM 2374 O O . TYR A 1 307 ? 2.137 -9.312 -10.103 1.00 98.56 307 TYR A O 1
ATOM 2382 N N . ALA A 1 308 ? 3.605 -9.578 -11.776 1.00 98.25 308 ALA A N 1
ATOM 2383 C CA . ALA A 1 308 ? 3.034 -8.569 -12.649 1.00 98.25 308 ALA A CA 1
ATOM 2384 C C . ALA A 1 308 ? 3.258 -8.942 -14.111 1.00 98.25 308 ALA A C 1
ATOM 2386 O O . ALA A 1 308 ? 4.326 -9.428 -14.470 1.00 98.25 308 ALA A O 1
ATOM 2387 N N . ASP A 1 309 ? 2.255 -8.663 -14.930 1.00 98.00 309 ASP A N 1
ATOM 2388 C CA . ASP A 1 309 ? 2.343 -8.602 -16.384 1.00 98.00 309 ASP A CA 1
ATOM 2389 C C . ASP A 1 309 ? 1.738 -7.257 -16.771 1.00 98.00 309 ASP A C 1
ATOM 2391 O O . ASP A 1 309 ? 0.512 -7.101 -16.808 1.00 98.00 309 ASP A O 1
ATOM 2395 N N . ALA A 1 310 ? 2.590 -6.236 -16.825 1.00 96.50 310 ALA A N 1
ATOM 2396 C CA . ALA A 1 310 ? 2.142 -4.856 -16.864 1.00 96.50 310 ALA A CA 1
ATOM 2397 C C . ALA A 1 310 ? 3.162 -3.900 -17.491 1.00 96.50 310 ALA A C 1
ATOM 2399 O O . ALA A 1 310 ? 4.370 -4.144 -17.419 1.00 96.50 310 ALA A O 1
ATOM 2400 N N . PRO A 1 311 ? 2.685 -2.762 -18.028 1.00 95.38 311 PRO A N 1
ATOM 2401 C CA . PRO A 1 311 ? 3.559 -1.701 -18.495 1.00 95.38 311 PRO A CA 1
ATOM 2402 C C . PRO A 1 311 ? 4.333 -1.066 -17.329 1.00 95.38 311 PRO A C 1
ATOM 2404 O O . PRO A 1 311 ? 3.749 -0.686 -16.310 1.00 95.38 311 PRO A O 1
ATOM 2407 N N . GLU A 1 312 ? 5.641 -0.895 -17.506 1.00 91.94 312 GLU A N 1
ATOM 2408 C CA . GLU A 1 312 ? 6.532 -0.177 -16.594 1.00 91.94 312 GLU A CA 1
ATOM 2409 C C . GLU A 1 312 ? 7.188 0.995 -17.330 1.00 91.94 312 GLU A C 1
ATOM 2411 O O . GLU A 1 312 ? 7.780 0.825 -18.397 1.00 91.94 312 GLU A O 1
ATOM 2416 N N . SER A 1 313 ? 7.096 2.190 -16.747 1.00 88.50 313 SER A N 1
ATOM 2417 C CA . SER A 1 313 ? 7.768 3.383 -17.263 1.00 88.50 313 SER A CA 1
ATOM 2418 C C . SER A 1 313 ? 9.128 3.540 -16.596 1.00 88.50 313 SER A C 1
ATOM 2420 O O . SER A 1 313 ? 9.224 3.725 -15.382 1.00 88.50 313 SER A O 1
ATOM 2422 N N . SER A 1 314 ? 10.183 3.457 -17.398 1.00 75.81 314 SER A N 1
ATOM 2423 C CA . SER A 1 314 ? 11.574 3.589 -16.970 1.00 75.81 314 SER A CA 1
ATOM 2424 C C . SER A 1 314 ? 12.402 4.113 -18.135 1.00 75.81 314 SER A C 1
ATOM 2426 O O . SER A 1 314 ? 12.088 3.839 -19.288 1.00 75.81 314 SER A O 1
ATOM 2428 N N . ASP A 1 315 ? 13.470 4.862 -17.858 1.00 74.81 315 ASP A N 1
ATOM 2429 C CA . ASP A 1 315 ? 14.415 5.313 -18.898 1.00 74.81 315 ASP A CA 1
ATOM 2430 C C . ASP A 1 315 ? 13.748 6.149 -20.010 1.00 74.81 315 ASP A C 1
ATOM 2432 O O . ASP A 1 315 ? 14.196 6.182 -21.154 1.00 74.81 315 ASP A O 1
ATOM 2436 N N . GLY A 1 316 ? 12.654 6.830 -19.660 1.00 69.69 316 GLY A N 1
ATOM 2437 C CA . GLY A 1 316 ? 11.879 7.646 -20.585 1.00 69.69 316 GLY A CA 1
ATOM 2438 C C . GLY A 1 316 ? 11.012 6.854 -21.570 1.00 69.69 316 GLY A C 1
ATOM 2439 O O . GLY A 1 316 ? 10.494 7.444 -22.512 1.00 69.69 316 GLY A O 1
ATOM 2440 N N . ALA A 1 317 ? 10.815 5.554 -21.374 1.00 86.00 317 ALA A N 1
ATOM 2441 C CA . ALA A 1 317 ? 9.898 4.778 -22.197 1.00 86.00 317 ALA A CA 1
ATOM 2442 C C . ALA A 1 317 ? 9.017 3.870 -21.345 1.00 86.00 317 ALA A C 1
ATOM 2444 O O . ALA A 1 317 ? 9.449 3.327 -20.324 1.00 86.00 317 ALA A O 1
ATOM 2445 N N . THR A 1 318 ? 7.782 3.674 -21.789 1.00 91.88 318 THR A N 1
ATOM 2446 C CA . THR A 1 318 ? 6.887 2.684 -21.194 1.00 91.88 318 THR A CA 1
ATOM 2447 C C . THR A 1 318 ? 6.970 1.379 -21.976 1.00 91.88 318 THR A C 1
ATOM 2449 O O . THR A 1 318 ? 6.693 1.331 -23.175 1.00 91.88 318 THR A O 1
ATOM 2452 N N . VAL A 1 319 ? 7.366 0.304 -21.296 1.00 93.12 319 VAL A N 1
ATOM 2453 C CA . VAL A 1 319 ? 7.579 -1.019 -21.899 1.00 93.12 319 VAL A CA 1
ATOM 2454 C C . VAL A 1 319 ? 6.779 -2.087 -21.169 1.00 93.12 319 VAL A C 1
ATOM 2456 O O . VAL A 1 319 ? 6.547 -1.976 -19.970 1.00 93.12 319 VAL A O 1
ATOM 2459 N N . GLU A 1 320 ? 6.373 -3.135 -21.884 1.00 94.12 320 GLU A N 1
ATOM 2460 C CA . GLU A 1 320 ? 5.739 -4.298 -21.258 1.00 94.12 320 GLU A CA 1
ATOM 2461 C C . GLU A 1 320 ? 6.780 -5.110 -20.487 1.00 94.12 320 GLU A C 1
ATOM 2463 O O . GLU A 1 320 ? 7.857 -5.420 -21.013 1.00 94.12 320 GLU A O 1
ATOM 2468 N N . VAL A 1 321 ? 6.455 -5.447 -19.240 1.00 96.75 321 VAL A N 1
ATOM 2469 C CA . VAL A 1 321 ? 7.330 -6.205 -18.351 1.00 96.75 321 VAL A CA 1
ATOM 2470 C C . VAL A 1 321 ? 6.535 -7.306 -17.666 1.00 96.75 321 VAL A C 1
ATOM 2472 O O . VAL A 1 321 ? 5.483 -7.064 -17.073 1.00 96.75 321 VAL A O 1
ATOM 2475 N N . GLN A 1 322 ? 7.092 -8.516 -17.688 1.00 98.12 322 GLN A N 1
ATOM 2476 C CA . GLN A 1 322 ? 6.648 -9.589 -16.806 1.00 98.12 322 GLN A CA 1
ATOM 2477 C C . GLN A 1 322 ? 7.624 -9.741 -15.647 1.00 98.12 322 GLN A C 1
ATOM 2479 O O . GLN A 1 322 ? 8.797 -10.046 -15.858 1.00 98.12 322 GLN A O 1
ATOM 2484 N N . SER A 1 323 ? 7.137 -9.567 -14.424 1.00 98.00 323 SER A N 1
ATOM 2485 C CA . SER A 1 323 ? 7.952 -9.571 -13.211 1.00 98.00 323 SER A CA 1
ATOM 2486 C C . SER A 1 323 ? 7.431 -10.577 -12.196 1.00 98.00 323 SER A C 1
ATOM 2488 O O . SER A 1 323 ? 6.241 -10.616 -11.891 1.00 98.00 323 SER A O 1
ATOM 2490 N N . TYR A 1 324 ? 8.343 -11.343 -11.610 1.00 98.00 324 TYR A N 1
ATOM 2491 C CA . TYR A 1 324 ? 8.070 -12.322 -10.561 1.00 98.00 324 TYR A CA 1
ATOM 2492 C C . TYR A 1 324 ? 9.048 -12.082 -9.420 1.00 98.00 324 TYR A C 1
ATOM 2494 O O . TYR A 1 324 ? 10.241 -11.910 -9.667 1.00 98.00 324 TYR A O 1
ATOM 2502 N N . ALA A 1 325 ? 8.587 -12.091 -8.173 1.00 98.50 325 ALA A N 1
ATOM 2503 C CA . ALA A 1 325 ? 9.489 -12.038 -7.029 1.00 98.50 325 ALA A CA 1
ATOM 2504 C C . ALA A 1 325 ? 8.952 -12.823 -5.835 1.00 98.50 325 ALA A C 1
ATOM 2506 O O . ALA A 1 325 ? 7.741 -12.948 -5.637 1.00 98.50 325 ALA A O 1
ATOM 2507 N N . ALA A 1 326 ? 9.879 -13.321 -5.025 1.00 98.62 326 ALA A N 1
ATOM 2508 C CA . ALA A 1 326 ? 9.599 -13.981 -3.763 1.00 98.62 326 ALA A CA 1
ATOM 2509 C C . ALA A 1 326 ? 10.493 -13.387 -2.672 1.00 98.62 326 ALA A C 1
ATOM 2511 O O . ALA A 1 326 ? 11.692 -13.187 -2.875 1.00 98.62 326 ALA A O 1
ATOM 2512 N N . GLY A 1 327 ? 9.905 -13.101 -1.515 1.00 98.31 327 GLY A N 1
ATOM 2513 C CA . GLY A 1 327 ? 10.607 -12.551 -0.367 1.00 98.31 327 GLY A CA 1
ATOM 2514 C C . GLY A 1 327 ? 10.334 -13.339 0.901 1.00 98.31 327 GLY A C 1
ATOM 2515 O O . GLY A 1 327 ? 9.194 -13.717 1.168 1.00 98.31 327 GLY A O 1
ATOM 2516 N N . LEU A 1 328 ? 11.380 -13.553 1.694 1.00 98.38 328 LEU A N 1
ATOM 2517 C CA . LEU A 1 328 ? 11.289 -14.112 3.036 1.00 98.38 328 LEU A CA 1
ATOM 2518 C C . LEU A 1 328 ? 11.549 -12.999 4.046 1.00 98.38 328 LEU A C 1
ATO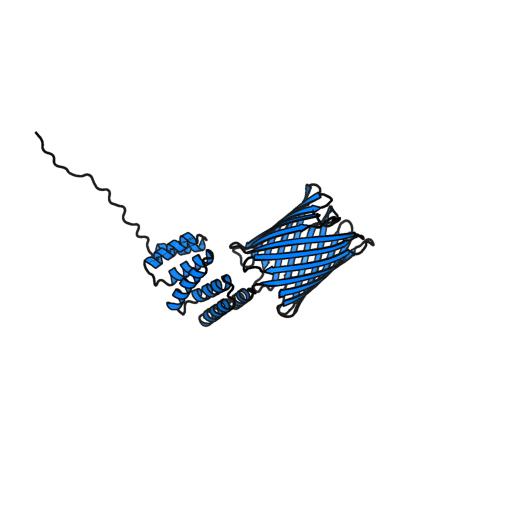M 2520 O O . LEU A 1 328 ? 12.600 -12.358 4.023 1.00 98.38 328 LEU A O 1
ATOM 2524 N N . GLU A 1 329 ? 10.584 -12.776 4.927 1.00 97.62 329 GLU A N 1
ATOM 2525 C CA . GLU A 1 329 ? 10.661 -11.827 6.027 1.00 97.62 329 GLU A CA 1
ATOM 2526 C C . GLU A 1 329 ? 10.759 -12.561 7.364 1.00 97.62 329 GLU A C 1
ATOM 2528 O O . GLU A 1 329 ? 10.047 -13.534 7.611 1.00 97.62 329 GLU A O 1
ATOM 2533 N N . MET A 1 330 ? 11.618 -12.049 8.241 1.00 96.75 330 MET A N 1
ATOM 2534 C CA . MET A 1 330 ? 11.744 -12.458 9.632 1.00 96.75 330 MET A CA 1
ATOM 2535 C C . MET A 1 330 ? 11.528 -11.249 10.541 1.00 96.75 330 MET A C 1
ATOM 2537 O O . MET A 1 330 ? 12.182 -10.217 10.384 1.00 96.75 330 MET A O 1
ATOM 2541 N N . ARG A 1 331 ? 10.634 -11.388 11.517 1.00 91.88 331 ARG A N 1
ATOM 2542 C CA . ARG A 1 331 ? 10.348 -10.394 12.552 1.00 91.88 331 ARG A CA 1
ATOM 2543 C C . ARG A 1 331 ? 11.111 -10.706 13.832 1.00 91.88 331 ARG A C 1
ATOM 2545 O O . ARG A 1 331 ? 11.083 -11.825 14.336 1.00 91.88 331 ARG A O 1
ATOM 2552 N N . PHE A 1 332 ? 11.744 -9.685 14.390 1.00 88.94 332 PHE A N 1
ATOM 2553 C CA . PHE A 1 332 ? 12.415 -9.732 15.680 1.00 88.94 332 PHE A CA 1
ATOM 2554 C C . PHE A 1 332 ? 11.607 -8.916 16.685 1.00 88.94 332 PHE A C 1
ATOM 2556 O O . PHE A 1 332 ? 11.553 -7.683 16.619 1.00 88.94 332 PHE A O 1
ATOM 2563 N N . GLY A 1 333 ? 10.953 -9.618 17.609 1.00 81.62 333 GLY A N 1
ATOM 2564 C CA . GLY A 1 333 ? 10.000 -9.000 18.525 1.00 81.62 333 GLY A CA 1
ATOM 2565 C C . GLY A 1 333 ? 8.847 -8.327 17.773 1.00 81.62 333 GLY A C 1
ATOM 2566 O O . GLY A 1 333 ? 8.423 -8.788 16.715 1.00 81.62 333 GLY A O 1
ATOM 2567 N N . ARG A 1 334 ? 8.336 -7.224 18.329 1.00 77.12 334 ARG A N 1
ATOM 2568 C CA . ARG A 1 334 ? 7.187 -6.486 17.769 1.00 77.12 334 ARG A CA 1
ATOM 2569 C C . ARG A 1 334 ? 7.585 -5.315 16.867 1.00 77.12 334 ARG A C 1
ATOM 2571 O O . ARG A 1 334 ? 6.717 -4.719 16.241 1.00 77.12 334 ARG A O 1
ATOM 2578 N N . THR A 1 335 ? 8.872 -4.969 16.812 1.00 83.31 335 THR A N 1
ATOM 2579 C CA . THR A 1 335 ? 9.325 -3.682 16.265 1.00 83.31 335 THR A CA 1
ATOM 2580 C C . THR A 1 335 ? 10.210 -3.798 15.042 1.00 83.31 335 THR A C 1
ATOM 2582 O O . THR A 1 335 ? 10.286 -2.837 14.294 1.00 83.31 335 THR A O 1
ATOM 2585 N N . THR A 1 336 ? 10.896 -4.918 14.813 1.00 90.69 336 THR A N 1
ATOM 2586 C CA . THR A 1 336 ? 11.901 -5.011 13.743 1.00 90.69 336 THR A CA 1
ATOM 2587 C C . THR A 1 336 ? 11.562 -6.135 12.777 1.00 90.69 336 THR A C 1
ATOM 2589 O O . THR A 1 336 ? 11.181 -7.221 13.204 1.00 90.69 336 THR A O 1
ATOM 2592 N N . ALA A 1 337 ? 11.729 -5.897 11.479 1.00 94.56 337 ALA A N 1
ATOM 2593 C CA . ALA A 1 337 ? 11.578 -6.907 10.440 1.00 94.56 337 ALA A CA 1
ATOM 2594 C C . ALA A 1 337 ? 12.715 -6.799 9.421 1.00 94.56 337 ALA A C 1
ATOM 2596 O O . ALA A 1 337 ? 13.065 -5.704 8.986 1.00 94.56 337 ALA A O 1
ATOM 2597 N N . LEU A 1 338 ? 13.278 -7.940 9.035 1.00 98.12 338 LEU A N 1
ATOM 2598 C CA . LEU A 1 338 ? 14.269 -8.058 7.972 1.00 98.12 338 LEU A CA 1
ATOM 2599 C C . LEU A 1 338 ? 13.671 -8.884 6.840 1.00 98.12 338 LEU A C 1
ATOM 2601 O O . LEU A 1 338 ? 13.135 -9.960 7.096 1.00 98.12 338 LEU A O 1
ATOM 2605 N N . ARG A 1 339 ? 13.790 -8.418 5.599 1.00 98.50 339 ARG A N 1
ATOM 2606 C CA . ARG A 1 339 ? 13.279 -9.118 4.421 1.00 98.50 339 ARG A CA 1
ATOM 2607 C C . ARG A 1 339 ? 14.342 -9.233 3.343 1.00 98.50 339 ARG A C 1
ATOM 2609 O O . ARG A 1 339 ? 14.886 -8.222 2.918 1.00 98.50 339 ARG A O 1
ATOM 2616 N N . LEU A 1 340 ? 14.578 -10.452 2.871 1.00 98.75 340 LEU A N 1
ATOM 2617 C CA . LEU A 1 340 ? 15.359 -10.733 1.668 1.00 98.75 340 LEU A CA 1
ATOM 2618 C C . LEU A 1 340 ? 14.390 -11.059 0.532 1.00 98.75 340 LEU A C 1
ATOM 2620 O O . LEU A 1 340 ? 13.538 -11.928 0.701 1.00 98.75 340 LEU A O 1
ATOM 2624 N N . THR A 1 341 ? 14.523 -10.389 -0.609 1.00 98.75 341 THR A N 1
ATOM 2625 C CA . THR A 1 341 ? 13.691 -10.618 -1.797 1.00 98.75 341 THR A CA 1
ATOM 2626 C C . THR A 1 341 ? 14.571 -10.936 -2.995 1.00 98.75 341 THR A C 1
ATOM 2628 O O . THR A 1 341 ? 15.596 -10.292 -3.203 1.00 98.75 341 THR A O 1
ATOM 2631 N N . ALA A 1 342 ? 14.157 -11.925 -3.782 1.00 98.75 342 ALA A N 1
ATOM 2632 C CA . ALA A 1 342 ? 14.731 -12.231 -5.082 1.00 98.75 342 ALA A CA 1
ATOM 2633 C C . ALA A 1 342 ? 13.652 -12.086 -6.156 1.00 98.75 342 ALA A C 1
ATOM 2635 O O . ALA A 1 342 ? 12.522 -12.545 -5.968 1.00 98.75 342 ALA A O 1
ATOM 2636 N N . GLY A 1 343 ? 13.997 -11.454 -7.273 1.00 98.38 343 GLY A N 1
ATOM 2637 C CA . GLY A 1 343 ? 13.070 -11.184 -8.363 1.00 98.38 343 GLY A CA 1
ATOM 2638 C C . GLY A 1 343 ? 13.683 -11.379 -9.742 1.00 98.38 343 GLY A C 1
ATOM 2639 O O . GLY A 1 343 ? 14.898 -11.312 -9.925 1.00 98.38 343 GLY A O 1
ATOM 2640 N N . LYS A 1 344 ? 12.819 -11.610 -10.726 1.00 98.31 344 LYS A N 1
ATOM 2641 C CA . LYS A 1 344 ? 13.156 -11.723 -12.141 1.00 98.31 344 LYS A CA 1
ATOM 2642 C C . LYS A 1 344 ? 12.167 -10.900 -12.952 1.00 98.31 344 LYS A C 1
ATOM 2644 O O . LYS A 1 344 ? 10.963 -11.014 -12.745 1.00 98.31 344 LYS A O 1
ATOM 2649 N N . GLU A 1 345 ? 12.685 -10.122 -13.888 1.00 97.50 345 GLU A N 1
ATOM 2650 C CA . GLU A 1 345 ? 11.903 -9.386 -14.872 1.00 97.50 345 GLU A CA 1
ATOM 2651 C C . GLU A 1 345 ? 12.304 -9.816 -16.274 1.00 97.50 345 GLU A C 1
ATOM 2653 O O . GLU A 1 345 ? 13.495 -9.888 -16.593 1.00 97.50 345 GLU A O 1
ATOM 2658 N N . LEU A 1 346 ? 11.299 -10.080 -17.094 1.00 96.94 346 LEU A N 1
ATOM 2659 C CA . LEU A 1 346 ? 11.420 -10.354 -18.513 1.00 96.94 346 LEU A CA 1
ATOM 2660 C C . LEU A 1 346 ? 11.044 -9.074 -19.244 1.00 96.94 346 LEU A C 1
ATOM 2662 O O . LEU A 1 346 ? 9.911 -8.598 -19.125 1.00 96.94 346 LEU A O 1
ATOM 2666 N N . ARG A 1 347 ? 12.002 -8.499 -19.969 1.00 92.38 347 ARG A N 1
ATOM 2667 C CA . ARG A 1 347 ? 11.782 -7.279 -20.751 1.00 92.38 347 ARG A CA 1
ATOM 2668 C C . ARG A 1 347 ? 12.235 -7.510 -22.179 1.00 92.38 347 ARG A C 1
ATOM 2670 O O . ARG A 1 347 ? 13.190 -8.238 -22.438 1.00 92.38 347 ARG A O 1
ATOM 2677 N N . THR A 1 348 ? 11.620 -6.794 -23.112 1.00 88.25 348 THR A N 1
ATOM 2678 C CA . THR A 1 348 ? 11.966 -6.870 -24.539 1.00 88.25 348 THR A CA 1
ATOM 2679 C C . THR A 1 348 ? 13.447 -6.570 -24.804 1.00 88.25 348 THR A C 1
ATOM 2681 O O . THR A 1 348 ? 14.078 -7.193 -25.659 1.00 88.25 348 THR A O 1
ATOM 2684 N N . ALA A 1 349 ? 14.025 -5.614 -24.069 1.00 88.94 349 ALA A N 1
ATOM 2685 C CA . ALA A 1 349 ? 15.405 -5.180 -24.270 1.00 88.94 349 ALA A CA 1
ATOM 2686 C C . ALA A 1 349 ? 16.438 -6.083 -23.575 1.00 88.94 349 ALA A C 1
ATOM 2688 O O . ALA A 1 349 ? 17.497 -6.329 -24.151 1.00 88.94 349 ALA A O 1
ATOM 2689 N N . TYR A 1 350 ? 16.154 -6.570 -22.368 1.00 93.00 350 TYR A N 1
ATOM 2690 C CA . TYR A 1 350 ? 17.024 -7.419 -21.549 1.00 93.00 350 TYR A CA 1
ATOM 2691 C C . TYR A 1 350 ? 16.224 -7.967 -20.362 1.00 93.00 350 TYR A C 1
ATOM 2693 O O . TYR A 1 350 ? 15.323 -7.302 -19.859 1.00 93.00 350 TYR A O 1
ATOM 2701 N N . ASP A 1 351 ? 16.606 -9.123 -19.837 1.00 96.12 351 ASP A N 1
ATOM 2702 C CA . ASP A 1 351 ? 16.081 -9.589 -18.555 1.00 96.12 351 ASP A CA 1
ATOM 2703 C C . ASP A 1 351 ? 16.881 -9.010 -17.386 1.00 96.12 351 ASP A C 1
ATOM 2705 O O . ASP A 1 351 ? 18.108 -8.873 -17.479 1.00 96.12 351 ASP A O 1
ATOM 2709 N N . ARG A 1 352 ? 16.195 -8.762 -16.266 1.00 96.62 352 ARG A N 1
ATOM 2710 C CA . ARG A 1 352 ? 16.777 -8.294 -14.999 1.00 96.62 352 ARG A CA 1
ATOM 2711 C C . ARG A 1 352 ? 16.567 -9.330 -13.903 1.00 96.62 352 ARG A C 1
ATOM 2713 O O . ARG A 1 352 ? 15.460 -9.824 -13.733 1.00 96.62 352 ARG A O 1
ATOM 2720 N N . THR A 1 353 ? 17.602 -9.633 -13.132 1.00 98.31 353 THR A N 1
ATOM 2721 C CA . THR A 1 353 ? 17.498 -10.418 -11.895 1.00 98.31 353 THR A CA 1
ATOM 2722 C C . THR A 1 353 ? 17.828 -9.501 -10.725 1.00 98.31 353 THR A C 1
ATOM 2724 O O . THR A 1 353 ? 18.912 -8.936 -10.706 1.00 98.31 353 THR A O 1
ATOM 2727 N N . ASP A 1 354 ? 16.920 -9.332 -9.767 1.00 98.12 354 ASP A N 1
ATOM 2728 C CA . ASP A 1 354 ? 17.086 -8.446 -8.608 1.00 98.12 354 ASP A CA 1
ATOM 2729 C C . ASP A 1 354 ? 17.258 -9.238 -7.312 1.00 98.12 354 ASP A C 1
ATOM 2731 O O . ASP A 1 354 ? 16.557 -10.225 -7.086 1.00 98.12 354 ASP A O 1
ATOM 2735 N N . ILE A 1 355 ? 18.161 -8.772 -6.450 1.00 98.62 355 ILE A N 1
ATOM 2736 C CA . ILE A 1 355 ? 18.238 -9.174 -5.047 1.00 98.62 355 ILE A CA 1
ATOM 2737 C C . ILE A 1 355 ? 18.149 -7.912 -4.192 1.00 98.62 355 ILE A C 1
ATOM 2739 O O . ILE A 1 355 ? 18.938 -6.979 -4.365 1.00 98.62 355 ILE A O 1
ATOM 2743 N N . SER A 1 356 ? 17.230 -7.902 -3.229 1.00 98.56 356 SER A N 1
ATOM 2744 C CA . SER A 1 356 ? 17.038 -6.782 -2.309 1.00 98.56 356 SER A CA 1
ATOM 2745 C C . SER A 1 356 ? 16.943 -7.216 -0.852 1.00 98.56 356 SER A C 1
ATOM 2747 O O . SER A 1 356 ? 16.393 -8.266 -0.518 1.00 98.56 356 SER A O 1
ATOM 2749 N N . LEU A 1 357 ? 17.486 -6.375 0.027 1.00 98.75 357 LEU A N 1
ATOM 2750 C CA . LEU A 1 357 ? 17.421 -6.514 1.475 1.00 98.75 357 LEU A CA 1
ATOM 2751 C C . LEU A 1 357 ? 16.718 -5.290 2.058 1.00 98.75 357 LEU A C 1
ATOM 2753 O O . LEU A 1 357 ? 17.161 -4.161 1.842 1.00 98.75 357 LEU A O 1
ATOM 2757 N N . SER A 1 358 ? 15.654 -5.518 2.822 1.00 98.44 358 SER A N 1
ATOM 2758 C CA . SER A 1 358 ? 14.890 -4.476 3.506 1.00 98.44 358 SER A CA 1
ATOM 2759 C C . SER A 1 358 ? 14.951 -4.663 5.017 1.00 98.44 358 SER A C 1
ATOM 2761 O O . SER A 1 358 ? 14.690 -5.756 5.516 1.00 98.44 358 SER A O 1
ATOM 2763 N N . LEU A 1 359 ? 15.245 -3.591 5.747 1.00 98.38 359 LEU A N 1
ATOM 2764 C CA . LEU A 1 359 ? 15.165 -3.524 7.203 1.00 98.38 359 LEU A CA 1
ATOM 2765 C C . LEU A 1 359 ? 14.104 -2.499 7.594 1.00 98.38 359 LEU A C 1
ATOM 2767 O O . LEU A 1 359 ? 14.295 -1.303 7.376 1.00 98.38 359 LEU A O 1
ATOM 2771 N N . ALA A 1 360 ? 13.027 -2.968 8.214 1.00 96.00 360 ALA A N 1
ATOM 2772 C CA . ALA A 1 360 ? 11.982 -2.128 8.773 1.00 96.00 360 ALA A CA 1
ATOM 2773 C C . ALA A 1 360 ? 12.068 -2.106 10.301 1.00 96.00 360 ALA A C 1
ATOM 2775 O O . ALA A 1 360 ? 12.289 -3.142 10.935 1.00 96.00 360 ALA A O 1
ATOM 2776 N N . ARG A 1 361 ? 11.869 -0.929 10.899 1.00 94.38 361 ARG A N 1
ATOM 2777 C CA . ARG A 1 361 ? 11.823 -0.763 12.350 1.00 94.38 361 ARG A CA 1
ATOM 2778 C C . ARG A 1 361 ? 10.751 0.230 12.773 1.00 94.38 361 ARG A C 1
ATOM 2780 O O . ARG A 1 361 ? 10.697 1.338 12.254 1.00 94.38 361 ARG A O 1
ATOM 2787 N N . SER A 1 362 ? 9.936 -0.156 13.741 1.00 89.19 362 SER A N 1
ATOM 2788 C CA . SER A 1 362 ? 8.983 0.709 14.427 1.00 89.19 362 SER A CA 1
ATOM 2789 C C . SER A 1 362 ? 9.535 1.134 15.791 1.00 89.19 362 SER A C 1
ATOM 2791 O O . SER A 1 362 ? 10.144 0.321 16.489 1.00 89.19 362 SER A O 1
ATOM 2793 N N . PHE A 1 363 ? 9.342 2.403 16.140 1.00 85.69 363 PHE A N 1
ATOM 2794 C CA . PHE A 1 363 ? 9.751 3.036 17.394 1.00 85.69 363 PHE A CA 1
ATOM 2795 C C . PHE A 1 363 ? 8.541 3.552 18.151 1.00 85.69 363 PHE A C 1
ATOM 2797 O O . PHE A 1 363 ? 7.586 3.995 17.460 1.00 85.69 363 PHE A O 1
#

Organism: NCBI:txid652676

Radius of gyration: 29.08 Å; Cα contacts (8 Å, |Δi|>4): 811; chains: 1; bounding box: 115×63×62 Å

pLDDT: mean 88.99, std 14.22, range [32.91, 98.75]

Foldseek 3Di:
DDDDDDDDDDDPDDPDPPPCPLVNLLVVLVVCVVVVVLVSSLVSLVVSCVVPVLPLVSLLSNLSSCVLVVVLVSSLVSLVSSCVSPVLPLSSLQSQLVSCLSVLNLVSNLVSLVSSVVSDPDDDPSVVSNVSSVVSPQFKKKKKWKWKWKDWPPPADIKIKIKIKIWTRNDPFKIKIKMKMWMDGRNDIWMKIKIKMKGQDSFGIKMKMKMATPPDQWAFRIKIKIKDWGDDPDPQKIWIWMWMWTHHPLAIKIKIWTWMKGQDPPSQKIKIKIKIWMLARVRDIWIWMKMWMWGHDPAFKIKIWIWIQTWDRTSSGTFTKTKIKIKIKGDDPPFKIKIWMWMWIDTPVIIMIMIMIMIMGID

Solvent-accessible surface area (backbone atoms only — not comparable to full-atom values): 18116 Å² total; per-residue (Å²): 134,92,82,90,79,90,83,85,80,82,76,78,77,75,80,73,77,82,78,72,50,66,70,58,45,53,53,49,20,53,51,30,43,76,70,67,40,33,72,62,15,29,55,42,25,51,56,48,37,74,76,42,74,85,43,49,68,46,36,47,53,29,22,56,26,27,48,76,70,68,40,47,72,60,19,46,57,38,29,53,49,34,39,73,77,39,78,74,49,44,68,43,30,51,50,45,17,51,43,27,34,76,74,62,35,31,66,60,12,46,54,25,45,55,52,24,56,74,63,46,94,64,88,68,66,58,65,60,51,45,53,61,26,68,67,56,58,80,65,31,35,37,38,35,41,34,41,36,45,27,48,39,49,91,86,42,67,57,32,39,37,42,32,48,34,40,35,37,31,79,48,101,42,36,32,40,35,40,36,40,38,41,37,37,46,78,97,40,73,39,51,35,40,37,41,35,41,36,37,54,51,101,62,36,32,39,35,39,36,44,32,28,17,79,90,31,76,44,52,40,46,32,35,42,34,44,34,40,37,33,62,50,96,50,87,48,36,31,43,35,38,36,39,36,42,34,36,35,87,59,30,52,32,40,36,43,37,43,35,39,35,40,42,42,84,89,63,36,30,37,41,38,42,34,44,40,37,35,33,30,52,82,72,45,80,47,64,30,36,36,40,40,36,38,38,37,55,94,75,52,43,34,42,36,42,39,40,32,49,28,67,45,77,46,67,51,42,68,41,67,31,41,36,42,33,47,28,50,32,43,41,55,82,95,38,33,36,42,31,47,33,44,33,42,34,48,37,91,91,45,39,38,40,37,42,34,43,35,45,35,38,51,87

Nearest PDB structures (foldseek):
  6i57-assembly1_A  TM=9.333E-01  e=2.159E-06  Homo sapiens
  5hrz-assembly1_A  TM=9.033E-01  e=4.801E-06  synthetic construct
  2vyi-assembly2_B  TM=9.272E-01  e=2.023E-05  Homo sapiens
  8wv0-assembly1_A  TM=5.502E-01  e=4.316E-06  Burkholderia pseudomallei
  1e54-assembly1_A  TM=4.973E-01  e=6.267E-06  Delftia acidovorans

Sequence (363 aa):
MIELVLLDQAIPAMPSPVQTDLRSLYAQGVEARFAGRFDEALGMFEALLATNPEDVDSRLNAALCLIALERLDEAESELEHVINQAPDYVDAYTALARVRRMKGDAQGSHEFIDAAETLSSDHADYAAMREQASRQDRNRITTNLTASRSSLTKDLPDWTSLSPAVAVRVSDTLTLSASALYAERFDRSNTNVHIGAAKRTGFGHVRMEIGGGTNTTFLPNTTVLVGAGVATHYPGLELLSDIRTSEYQSGRVTSFLPGAQYTFAGEAAEIEVRYINVRDENDQHRSGYRMRSTFRPTGPWAVHLYYADAPESSDGATVEVQSYAAGLEMRFGRTTALRLTAGKELRTAYDRTDISLSLARSF

Secondary structure (DSSP, 8-state):
---------PPPPPPPP----HHHHHHHHHHHHHTT-HHHHHHHHHHHHHH-TT-HHHHHHHHHHHHHTT-HHHHHHHHHHHHHH-TT-HHHHHHHHHHHHHHT-HHHHHHHHHHHHHH-SS---HHHHHHHHHT--TT-EEEEEEEEEEEESTTPPPEEEEEEEEEEE-SSSEEEEEEEEEEEETTEEEEEEEEEEEEEETTEEEEEEEEE-SS-SSS-SEEEEEEEEEE-SSTTEEEEEEEEEEE-SS-EEEEEEEEEEEEPGGGSEEEEEEEEEEE-TTS-EEEEEEEEEEE--SSSEEEEEEEEEEEEEETTEEEEEEEEEEEEEEEETTTEEEEEEEEEEEESS--EEEEEEEEEEE-

InterPro domains:
  IPR011990 Tetratricopeptide-like helical domain superfamily [G3DSA:1.25.40.10] (15-140)
  IPR011990 Tetratricopeptide-like helical domain superfamily [SSF48452] (19-131)
  IPR019734 Tetratricopeptide repeat [SM00028] (22-55)
  IPR019734 Tetratricopeptide repeat [SM00028] (56-89)
  IPR019734 Tetratricopeptide repeat [SM00028] (90-123)
  IPR030887 YaiO, beta-barrel domain [TIGR04390] (145-363)

Mean predicted aligned error: 13.63 Å